Protein AF-A0A5J4SPR2-F1 (afdb_monomer_lite)

Organism: NCBI:txid222440

Foldseek 3Di:
DPPPPDAAAEACDAAAAEEAAAEAAEAEQHEYAHYANYEAHEHYAEYEYENYEAEQQHDPHDDEARHYEHEYEAQYEYEYEHAYEAYNQEHAAEASHYEYEYAYYLRYAYEYDYAAYEHELQAHPDQLHEASHYEYHAEPNCLCRYFNLRYAYDYNQDYNAQSHYEYEYQANCSNQPADDPVRNSCSRNNHDDLVVCVVVQRNYWYDHRPDPDIGRSSVSRHDDDPPPDDPPPPDDPDPDDDDDDDDPPDDD

Secondary structure (DSSP, 8-state):
-------BSS-SEEESSEEEEEES-EEEEEEESSS-SEEE-TTEEEEEEES-EEEEEEE-SS-S-SSEEEEEETT-EEEEESS-EEES-EESSS-SSEEEEEEE-TT-EEEEESSPEEEES-EE-STT-B-SSEEEEE-TT-TT-EE-TTEEE-TT-B-SB-SSEEEEESSHHHHSPPP-SS--HHHHTT---HHHHHH-TTSEEEEETT----EETHHHHS---S--------------------------

pLDDT: mean 88.94, std 16.18, range [37.0, 98.94]

Sequence (252 aa):
MTSGSSSISVGLVQLNVGGLSISNLQVNSISIASNSVIKVNNGAGEVNISGSVFNSVSRTGSGNGAAINAELNGGSKLTIKDQCSFTSCSSTENGGAIYASLSSGASGSVSIIGSASTFSSCTVSSESGLGGAIYLDLANGTETQYDLTGASYGAGNNAQYGKNLFIKAANLRTAVPIHTTESPTKTKIGAIDDEYEKANPTNLMGYDGVNILAFPLYYVYTAVTSNIYHVNNGAVEFNYISFSINTNAESG

InterPro domains:
  IPR003368 Polymorphic outer membrane protein repeat [TIGR01376] (84-101)

Radius of gyration: 23.72 Å; chains: 1; bounding box: 90×71×52 Å

Structure (mmCIF, N/CA/C/O backbone):
data_AF-A0A5J4SPR2-F1
#
_entry.id   AF-A0A5J4SPR2-F1
#
loop_
_atom_site.group_PDB
_atom_site.id
_atom_site.type_symbol
_atom_site.label_atom_id
_atom_site.label_alt_id
_atom_site.label_comp_id
_atom_site.label_asym_id
_atom_site.label_entity_id
_atom_site.label_seq_id
_atom_site.pdbx_PDB_ins_code
_atom_site.Cartn_x
_atom_site.Cartn_y
_atom_site.Cartn_z
_atom_site.occupancy
_atom_site.B_iso_or_equiv
_atom_site.auth_seq_id
_atom_site.auth_comp_id
_atom_site.auth_asym_id
_atom_site.auth_atom_id
_atom_site.pdbx_PDB_model_num
ATOM 1 N N . MET A 1 1 ? 30.298 15.091 -16.313 1.00 37.00 1 MET A N 1
ATOM 2 C CA . MET A 1 1 ? 29.714 13.740 -16.181 1.00 37.00 1 MET A CA 1
ATOM 3 C C . MET A 1 1 ? 28.207 13.908 -16.181 1.00 37.00 1 MET A C 1
ATOM 5 O O . MET A 1 1 ? 27.664 14.397 -15.203 1.00 37.00 1 MET A O 1
ATOM 9 N N . THR A 1 2 ? 27.546 13.647 -17.304 1.00 39.81 2 THR A N 1
ATOM 10 C CA . THR A 1 2 ? 26.083 13.717 -17.395 1.00 39.81 2 THR A CA 1
ATOM 11 C C . THR A 1 2 ? 25.514 12.478 -16.717 1.00 39.81 2 THR A C 1
ATOM 13 O O . THR A 1 2 ? 25.597 11.381 -17.265 1.00 39.81 2 THR A O 1
ATOM 16 N N . SER A 1 3 ? 24.988 12.637 -15.506 1.00 46.47 3 SER A N 1
ATOM 17 C CA . SER A 1 3 ? 24.206 11.622 -14.802 1.00 46.47 3 SER A CA 1
ATOM 18 C C . SER A 1 3 ? 22.863 11.451 -15.514 1.00 46.47 3 SER A C 1
ATOM 20 O O . SER A 1 3 ? 21.834 11.939 -15.052 1.00 46.47 3 SER A O 1
ATOM 22 N N . GLY A 1 4 ? 22.882 10.830 -16.692 1.00 45.91 4 GLY A N 1
ATOM 23 C CA . GLY A 1 4 ? 21.667 10.326 -17.309 1.00 45.91 4 GLY A CA 1
ATOM 24 C C . GLY A 1 4 ? 21.166 9.204 -16.417 1.00 45.91 4 GLY A C 1
ATOM 25 O O . GLY A 1 4 ? 21.757 8.128 -16.399 1.00 45.91 4 GLY A O 1
ATOM 26 N N . SER A 1 5 ? 20.136 9.469 -15.622 1.00 59.78 5 SER A N 1
ATOM 27 C CA . SER A 1 5 ? 19.396 8.433 -14.918 1.00 59.78 5 SER A CA 1
ATOM 28 C C . SER A 1 5 ? 18.808 7.501 -15.976 1.00 59.78 5 SER A C 1
ATOM 30 O O . SER A 1 5 ? 17.799 7.806 -16.610 1.00 59.78 5 SER A O 1
ATOM 32 N N . SER A 1 6 ? 19.484 6.380 -16.231 1.00 72.69 6 SER A N 1
ATOM 33 C CA . SER A 1 6 ? 18.966 5.328 -17.096 1.00 72.69 6 SER A CA 1
ATOM 34 C C . SER A 1 6 ? 17.740 4.739 -16.410 1.00 72.69 6 SER A C 1
ATOM 36 O O . SER A 1 6 ? 17.861 4.042 -15.403 1.00 72.69 6 SER A O 1
ATOM 38 N N . SER A 1 7 ? 16.564 5.074 -16.928 1.00 84.94 7 SER A N 1
ATOM 39 C CA . SER A 1 7 ? 15.297 4.486 -16.512 1.00 84.94 7 SER A CA 1
ATOM 40 C C . SER A 1 7 ? 14.914 3.374 -17.478 1.00 84.94 7 SER A C 1
ATOM 42 O O . SER A 1 7 ? 15.188 3.447 -18.678 1.00 84.94 7 SER A O 1
ATOM 44 N N . ILE A 1 8 ? 14.283 2.328 -16.955 1.00 91.38 8 ILE A N 1
ATOM 45 C CA . ILE A 1 8 ? 13.606 1.343 -17.797 1.00 91.38 8 ILE A CA 1
ATOM 46 C C . ILE A 1 8 ? 12.197 1.839 -18.112 1.00 91.38 8 ILE A C 1
ATOM 48 O O . ILE A 1 8 ? 11.587 2.556 -17.320 1.00 91.38 8 ILE A O 1
ATOM 52 N N . SER A 1 9 ? 11.661 1.457 -19.270 1.00 87.38 9 SER A N 1
ATOM 53 C CA . SER A 1 9 ? 10.326 1.906 -19.680 1.00 87.38 9 SER A CA 1
ATOM 54 C C . SER A 1 9 ? 9.218 1.263 -18.835 1.00 87.38 9 SER A C 1
ATOM 56 O O . SER A 1 9 ? 8.331 1.960 -18.350 1.00 87.38 9 SER A O 1
ATOM 58 N N . VAL A 1 10 ? 9.287 -0.048 -18.600 1.00 86.75 10 VAL A N 1
ATOM 59 C CA . VAL A 1 10 ? 8.277 -0.818 -17.857 1.00 86.75 10 VAL A CA 1
ATOM 60 C C . VAL A 1 10 ? 8.937 -1.672 -16.783 1.00 86.75 10 VAL A C 1
ATOM 62 O O . VAL A 1 10 ? 10.115 -1.989 -16.901 1.00 86.75 10 VAL A O 1
ATOM 65 N N . GLY A 1 11 ? 8.186 -2.029 -15.738 1.00 91.38 11 GLY A N 1
ATOM 66 C CA . GLY A 1 11 ? 8.658 -2.931 -14.690 1.00 91.38 11 GLY A CA 1
ATOM 67 C C . GLY A 1 11 ? 8.723 -4.399 -15.118 1.00 91.38 11 GLY A C 1
ATOM 68 O O . GLY A 1 11 ? 8.814 -4.724 -16.298 1.00 91.38 11 GLY A O 1
ATOM 69 N N . LEU A 1 12 ? 8.672 -5.296 -14.135 1.00 95.12 12 LEU A N 1
ATOM 70 C CA . LEU A 1 12 ? 8.834 -6.736 -14.328 1.00 95.12 12 LEU A CA 1
ATOM 71 C C . LEU A 1 12 ? 7.576 -7.403 -14.896 1.00 95.12 12 LEU A C 1
ATOM 73 O O . LEU A 1 12 ? 7.678 -8.243 -15.785 1.00 95.12 12 LEU A O 1
ATOM 77 N N . VAL A 1 13 ? 6.397 -7.060 -14.366 1.00 96.44 13 VAL A N 1
ATOM 78 C CA . VAL A 1 13 ? 5.136 -7.722 -14.732 1.00 96.44 13 VAL A CA 1
ATOM 79 C C . VAL A 1 13 ? 4.014 -6.708 -14.911 1.00 96.44 13 VAL A C 1
ATOM 81 O O . VAL A 1 13 ? 3.816 -5.832 -14.072 1.00 96.44 13 VAL A O 1
ATOM 84 N N . GLN A 1 14 ? 3.226 -6.899 -15.969 1.00 95.81 14 GLN A N 1
ATOM 85 C CA . GLN A 1 14 ? 1.879 -6.353 -16.100 1.00 95.81 14 GLN A CA 1
ATOM 86 C C . GLN A 1 14 ? 0.894 -7.514 -16.274 1.00 95.81 14 GLN A C 1
ATOM 88 O O . GLN A 1 14 ? 0.844 -8.144 -17.330 1.00 95.81 14 GLN A O 1
ATOM 93 N N . LEU A 1 15 ? 0.130 -7.815 -15.226 1.00 96.25 15 LEU A N 1
ATOM 94 C CA . LEU A 1 15 ? -0.807 -8.932 -15.191 1.00 96.25 15 LEU A CA 1
ATOM 95 C C . LEU A 1 15 ? -2.222 -8.449 -15.507 1.00 96.25 15 LEU A C 1
ATOM 97 O O . LEU A 1 15 ? -2.791 -7.685 -14.736 1.00 96.25 15 LEU A O 1
ATOM 101 N N . ASN A 1 16 ? -2.795 -8.921 -16.616 1.00 93.81 16 ASN A N 1
ATOM 102 C CA . ASN A 1 16 ? -4.183 -8.623 -16.986 1.00 93.81 16 ASN A CA 1
ATOM 103 C C . ASN A 1 16 ? -5.156 -9.737 -16.579 1.00 93.81 16 ASN A C 1
ATOM 105 O O . ASN A 1 16 ? -6.276 -9.452 -16.184 1.00 93.81 16 ASN A O 1
ATOM 109 N N . VAL A 1 17 ? -4.748 -11.006 -16.686 1.00 92.88 17 VAL A N 1
ATOM 110 C CA . VAL A 1 17 ? -5.589 -12.176 -16.385 1.00 92.88 17 VAL A CA 1
ATOM 111 C C . VAL A 1 17 ? -4.735 -13.287 -15.777 1.00 92.88 17 VAL A C 1
ATOM 113 O O . VAL A 1 17 ? -3.561 -13.414 -16.119 1.00 92.88 17 VAL A O 1
ATOM 116 N N . GLY A 1 18 ? -5.337 -14.113 -14.918 1.00 93.94 18 GLY A N 1
ATOM 117 C CA . GLY A 1 18 ? -4.701 -15.294 -14.327 1.00 93.94 18 GLY A CA 1
ATOM 118 C C . GLY A 1 18 ? -4.063 -15.026 -12.965 1.00 93.94 18 GLY A C 1
ATOM 119 O O . GLY A 1 18 ? -4.121 -13.913 -12.448 1.00 93.94 18 GLY A O 1
ATOM 120 N N . GLY A 1 19 ? -3.503 -16.070 -12.355 1.00 96.25 19 GLY A N 1
ATOM 121 C CA . GLY A 1 19 ? -2.804 -15.969 -11.073 1.00 96.25 19 GLY A CA 1
ATOM 122 C C . GLY A 1 19 ? -1.313 -15.685 -11.244 1.00 96.25 19 GLY A C 1
ATOM 123 O O . GLY A 1 19 ? -0.716 -16.046 -12.258 1.00 96.25 19 GLY A O 1
ATOM 124 N N . LEU A 1 20 ? -0.705 -15.070 -10.233 1.00 98.19 20 LEU A N 1
ATOM 125 C CA . LEU A 1 20 ? 0.729 -14.794 -10.189 1.00 98.19 20 LEU A CA 1
ATOM 126 C C . LEU A 1 20 ? 1.262 -15.094 -8.793 1.00 98.19 20 LEU A C 1
ATOM 128 O O . LEU A 1 20 ? 0.748 -14.570 -7.813 1.00 98.19 20 LEU A O 1
ATOM 132 N N . SER A 1 21 ? 2.327 -15.885 -8.712 1.00 98.38 21 SER A N 1
ATOM 133 C CA . SER A 1 21 ? 3.053 -16.122 -7.466 1.00 98.38 21 SER A CA 1
ATOM 134 C C . SER A 1 21 ? 4.496 -15.674 -7.636 1.00 98.38 21 SER A C 1
ATOM 136 O O . SER A 1 21 ? 5.199 -16.160 -8.521 1.00 98.38 21 SER A O 1
ATOM 138 N N . ILE A 1 22 ? 4.930 -14.745 -6.793 1.00 98.56 22 ILE A N 1
ATOM 139 C CA . ILE A 1 22 ? 6.298 -14.240 -6.736 1.00 98.56 22 ILE A CA 1
ATOM 140 C C . ILE A 1 22 ? 6.837 -14.540 -5.345 1.00 98.56 22 ILE A C 1
ATOM 142 O O . ILE A 1 22 ? 6.258 -14.133 -4.341 1.00 98.56 22 ILE A O 1
ATOM 146 N N . SER A 1 23 ? 7.969 -15.229 -5.284 1.00 98.50 23 SER A N 1
ATOM 147 C CA . SER A 1 23 ? 8.625 -15.560 -4.025 1.00 98.50 23 SER A CA 1
ATOM 148 C C . SER A 1 23 ? 10.093 -15.180 -4.089 1.00 98.50 23 SER A C 1
ATOM 150 O O . SER A 1 23 ? 10.766 -15.491 -5.070 1.00 98.50 23 SER A O 1
ATOM 152 N N . ASN A 1 24 ? 10.591 -14.535 -3.034 1.00 98.31 24 ASN A N 1
ATOM 153 C CA . ASN A 1 24 ? 11.999 -14.164 -2.876 1.00 98.31 24 ASN A CA 1
ATOM 154 C C . ASN A 1 24 ? 12.558 -13.290 -4.015 1.00 98.31 24 ASN A C 1
ATOM 156 O O . ASN A 1 24 ? 13.752 -13.342 -4.313 1.00 98.31 24 ASN A O 1
ATOM 160 N N . LEU A 1 25 ? 11.710 -12.484 -4.663 1.00 98.56 25 LEU A N 1
ATOM 161 C CA . LEU A 1 25 ? 12.156 -11.543 -5.688 1.00 98.56 25 LEU A CA 1
ATOM 162 C C . LEU A 1 25 ? 12.989 -10.432 -5.045 1.00 98.56 25 LEU A C 1
ATOM 164 O O . LEU A 1 25 ? 12.603 -9.883 -4.018 1.00 98.56 25 LEU A O 1
ATOM 168 N N . GLN A 1 26 ? 14.111 -10.082 -5.670 1.00 98.38 26 GLN A N 1
ATOM 169 C CA . GLN A 1 26 ? 14.996 -9.005 -5.234 1.00 98.38 26 GLN A CA 1
ATOM 170 C C . GLN A 1 26 ? 15.021 -7.911 -6.301 1.00 98.38 26 GLN A C 1
ATOM 172 O O . GLN A 1 26 ? 15.506 -8.132 -7.410 1.00 98.38 26 GLN A O 1
ATOM 177 N N . VAL A 1 27 ? 14.513 -6.730 -5.965 1.00 98.19 27 VAL A N 1
ATOM 178 C CA . VAL A 1 27 ? 14.493 -5.557 -6.844 1.00 98.19 27 VAL A CA 1
ATOM 179 C C . VAL A 1 27 ? 15.290 -4.459 -6.167 1.00 98.19 27 VAL A C 1
ATOM 181 O O . VAL A 1 27 ? 14.905 -3.988 -5.100 1.00 98.19 27 VAL A O 1
ATOM 184 N N . ASN A 1 28 ? 16.407 -4.066 -6.773 1.00 97.31 28 ASN A N 1
ATOM 185 C CA . ASN A 1 28 ? 17.351 -3.130 -6.176 1.00 97.31 28 ASN A CA 1
ATO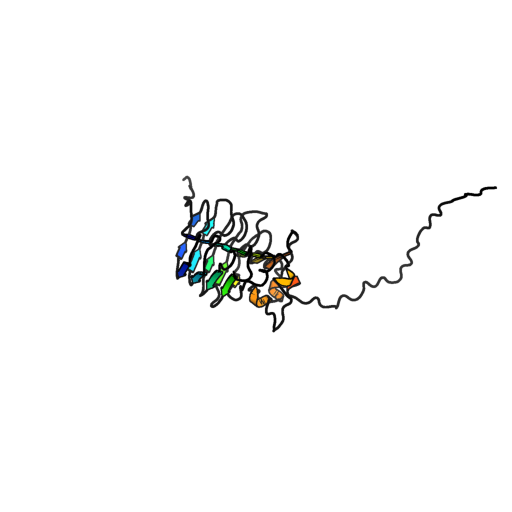M 186 C C . ASN A 1 28 ? 17.679 -1.998 -7.150 1.00 97.31 28 ASN A C 1
ATOM 188 O O . ASN A 1 28 ? 18.073 -2.268 -8.283 1.00 97.31 28 ASN A O 1
ATOM 192 N N . SER A 1 29 ? 17.572 -0.756 -6.679 1.00 95.69 29 SER A N 1
ATOM 193 C CA . SER A 1 29 ? 18.089 0.446 -7.348 1.00 95.69 29 SER A CA 1
ATOM 194 C C . SER A 1 29 ? 17.593 0.603 -8.786 1.00 95.69 29 SER A C 1
ATOM 196 O O . SER A 1 29 ? 18.380 0.639 -9.733 1.00 95.69 29 SER A O 1
ATOM 198 N N . ILE A 1 30 ? 16.274 0.692 -8.950 1.00 95.12 30 ILE A N 1
ATOM 199 C CA . ILE A 1 30 ? 15.626 0.767 -10.261 1.00 95.12 30 ILE A CA 1
ATOM 200 C C . ILE A 1 30 ? 14.851 2.073 -10.413 1.00 95.12 30 ILE A C 1
ATOM 202 O O . ILE A 1 30 ? 14.149 2.504 -9.501 1.00 95.12 30 ILE A O 1
ATOM 206 N N . SER A 1 31 ? 14.962 2.689 -11.589 1.00 95.94 31 SER A N 1
ATOM 207 C CA . SER A 1 31 ? 14.141 3.827 -11.998 1.00 95.94 31 SER A CA 1
ATOM 208 C C . SER A 1 31 ? 13.241 3.400 -13.159 1.00 95.94 31 SER A C 1
ATOM 210 O O . SER A 1 31 ? 13.744 2.888 -14.160 1.00 95.94 31 SER A O 1
ATOM 212 N N . ILE A 1 32 ? 11.925 3.567 -13.025 1.00 95.19 32 ILE A N 1
ATOM 213 C CA . ILE A 1 32 ? 10.916 3.099 -13.983 1.00 95.19 32 ILE A CA 1
ATOM 214 C C . ILE A 1 32 ? 10.134 4.300 -14.517 1.00 95.19 32 ILE A C 1
ATOM 216 O O . ILE A 1 32 ? 9.479 5.015 -13.761 1.00 95.19 32 ILE A O 1
ATOM 220 N N . ALA A 1 33 ? 10.190 4.520 -15.828 1.00 93.44 33 ALA A N 1
ATOM 221 C CA . ALA A 1 33 ? 9.611 5.693 -16.477 1.00 93.44 33 ALA A CA 1
ATOM 222 C C . ALA A 1 33 ? 8.096 5.599 -16.705 1.00 93.44 33 ALA A C 1
ATOM 224 O O . ALA A 1 33 ? 7.472 6.606 -17.021 1.00 93.44 33 ALA A O 1
ATOM 225 N N . SER A 1 34 ? 7.486 4.417 -16.606 1.00 87.56 34 SER A N 1
ATOM 226 C CA . SER A 1 34 ? 6.042 4.262 -16.818 1.00 87.56 34 SER A CA 1
ATOM 227 C C . SER A 1 34 ? 5.383 3.485 -15.690 1.00 87.56 34 SER A C 1
ATOM 229 O O . SER A 1 34 ? 4.890 4.110 -14.765 1.00 87.56 34 SER A O 1
ATOM 231 N N . ASN A 1 35 ? 5.356 2.153 -15.744 1.00 88.69 35 ASN A N 1
ATOM 232 C CA . ASN A 1 35 ? 4.610 1.328 -14.786 1.00 88.69 35 ASN A CA 1
ATOM 233 C C . ASN A 1 35 ? 5.340 1.143 -13.441 1.00 88.69 35 ASN A C 1
ATOM 235 O O . ASN A 1 35 ? 6.412 1.688 -13.198 1.00 88.69 35 ASN A O 1
ATOM 239 N N . SER A 1 36 ? 4.745 0.348 -12.560 1.00 96.31 36 SER A N 1
ATOM 240 C CA . SER A 1 36 ? 5.384 -0.189 -11.354 1.00 96.31 36 SER A CA 1
ATOM 241 C C . SER A 1 36 ? 6.214 -1.427 -11.688 1.00 96.31 36 SER A C 1
ATOM 243 O O . SER A 1 36 ? 6.092 -1.972 -12.788 1.00 96.31 36 SER A O 1
ATOM 245 N N . VAL A 1 37 ? 6.998 -1.932 -10.730 1.00 98.12 37 VAL A N 1
ATOM 246 C CA . VAL A 1 37 ? 7.650 -3.249 -10.881 1.00 98.12 37 VAL A CA 1
ATOM 247 C C . VAL A 1 37 ? 6.605 -4.331 -11.159 1.00 98.12 37 VAL A C 1
ATOM 249 O O . VAL A 1 37 ? 6.791 -5.150 -12.057 1.00 98.12 37 VAL A O 1
ATOM 252 N N . ILE A 1 38 ? 5.499 -4.312 -10.416 1.00 98.31 38 ILE A N 1
ATOM 253 C CA . ILE A 1 38 ? 4.370 -5.221 -10.593 1.00 98.31 38 ILE A CA 1
ATOM 254 C C . ILE A 1 38 ? 3.112 -4.375 -10.781 1.00 98.31 38 ILE A C 1
ATOM 256 O O . ILE A 1 38 ? 2.641 -3.717 -9.852 1.00 98.31 38 ILE A O 1
ATOM 260 N N . LYS A 1 39 ? 2.559 -4.398 -11.992 1.00 97.38 39 LYS A N 1
ATOM 261 C CA . LYS A 1 39 ? 1.238 -3.853 -12.297 1.00 97.38 39 LYS A CA 1
ATOM 262 C C . LYS A 1 39 ? 0.231 -5.000 -12.340 1.00 97.38 39 LYS A C 1
ATOM 264 O O . LYS A 1 39 ? 0.405 -5.949 -13.105 1.00 97.38 39 LYS A O 1
ATOM 269 N N . VAL A 1 40 ? -0.821 -4.905 -11.537 1.00 97.00 40 VAL A N 1
ATOM 270 C CA . VAL A 1 40 ? -1.960 -5.829 -11.543 1.00 97.00 40 VAL A CA 1
ATOM 271 C C . VAL A 1 40 ? -3.165 -5.065 -12.073 1.00 97.00 40 VAL A C 1
ATOM 273 O O . VAL A 1 40 ? -3.504 -4.013 -11.538 1.00 97.00 40 VAL A O 1
ATOM 276 N N . ASN A 1 41 ? -3.767 -5.573 -13.142 1.00 93.50 41 ASN A N 1
ATOM 277 C CA . ASN A 1 41 ? -4.932 -4.988 -13.790 1.00 93.50 41 ASN A CA 1
ATOM 278 C C . ASN A 1 41 ? -6.181 -5.846 -13.556 1.00 93.50 41 ASN A C 1
ATOM 280 O O . ASN A 1 41 ? -6.125 -7.001 -13.125 1.00 93.50 41 ASN A O 1
ATOM 284 N N . ASN A 1 42 ? -7.310 -5.266 -13.945 1.00 84.62 42 ASN A N 1
ATOM 285 C CA . ASN A 1 42 ? -8.627 -5.885 -13.922 1.00 84.62 42 ASN A CA 1
ATOM 286 C C . ASN A 1 42 ? -8.631 -7.239 -14.638 1.00 84.62 42 ASN A C 1
ATOM 288 O O . ASN A 1 42 ? -8.254 -7.319 -15.806 1.00 84.62 42 ASN A O 1
ATOM 292 N N . GLY A 1 43 ? -9.123 -8.274 -13.954 1.00 84.56 43 GLY A N 1
ATOM 293 C CA . GLY A 1 43 ? -9.168 -9.644 -14.473 1.00 84.56 43 GLY A CA 1
ATOM 294 C C . GLY A 1 43 ? -8.060 -10.547 -13.934 1.00 84.56 43 GLY A C 1
ATOM 295 O O . GLY A 1 43 ? -8.117 -11.763 -14.140 1.00 84.56 43 GLY A O 1
ATOM 296 N N . ALA A 1 44 ? -7.093 -9.992 -13.194 1.00 89.56 44 ALA A N 1
ATOM 297 C CA . ALA A 1 44 ? -6.166 -10.791 -12.407 1.00 89.56 44 ALA A CA 1
ATOM 298 C C . ALA A 1 44 ? -6.939 -11.722 -11.458 1.00 89.56 44 ALA A C 1
ATOM 300 O O . ALA A 1 44 ? -7.958 -11.345 -10.880 1.00 89.56 44 ALA A O 1
ATOM 301 N N . GLY A 1 45 ? -6.468 -12.955 -11.317 1.00 93.94 45 GLY A N 1
ATOM 302 C CA . GLY A 1 45 ? -6.961 -13.893 -10.318 1.00 93.94 45 GLY A CA 1
ATOM 303 C C . GLY A 1 45 ? -6.333 -13.589 -8.962 1.00 93.94 45 GLY A C 1
ATOM 304 O O . GLY A 1 45 ? -6.423 -12.476 -8.443 1.00 93.94 45 GLY A O 1
ATOM 305 N N . GLU A 1 46 ? -5.664 -14.586 -8.393 1.00 96.25 46 GLU A N 1
ATOM 306 C CA . GLU A 1 46 ? -4.935 -14.434 -7.137 1.00 96.25 46 GLU A CA 1
ATOM 307 C C . GLU A 1 46 ? -3.466 -14.086 -7.401 1.00 96.25 46 GLU A C 1
ATOM 309 O O . GLU A 1 46 ? -2.751 -14.809 -8.101 1.00 96.25 46 GLU A O 1
ATOM 314 N N . VAL A 1 47 ? -3.018 -12.972 -6.826 1.00 98.38 47 VAL A N 1
ATOM 315 C CA . VAL A 1 47 ? -1.634 -12.502 -6.869 1.00 98.38 47 VAL A CA 1
ATOM 316 C C . VAL A 1 47 ? -1.027 -12.644 -5.482 1.00 98.38 47 VAL A C 1
ATOM 318 O O . VAL A 1 47 ? -1.476 -12.004 -4.536 1.00 98.38 47 VAL A O 1
ATOM 321 N N . ASN A 1 48 ? 0.004 -13.473 -5.364 1.00 98.62 48 ASN A N 1
ATOM 322 C CA . ASN A 1 48 ? 0.702 -13.769 -4.122 1.00 98.62 48 ASN A CA 1
ATOM 323 C C . ASN A 1 48 ? 2.159 -13.321 -4.228 1.00 98.62 48 ASN A C 1
ATOM 325 O O . ASN A 1 48 ? 2.883 -13.756 -5.122 1.00 98.62 48 ASN A O 1
ATOM 329 N N . ILE A 1 49 ? 2.603 -12.477 -3.303 1.00 98.81 49 ILE A N 1
ATOM 330 C CA . ILE A 1 49 ? 3.983 -12.000 -3.216 1.00 98.81 49 ILE A CA 1
ATOM 331 C C . ILE A 1 49 ? 4.510 -12.357 -1.828 1.00 98.81 49 ILE A C 1
ATOM 333 O O . ILE A 1 49 ? 3.905 -11.993 -0.822 1.00 98.81 49 ILE A O 1
ATOM 337 N N . SER A 1 50 ? 5.617 -13.094 -1.761 1.00 98.81 50 SER A N 1
ATOM 338 C CA . SER A 1 50 ? 6.176 -13.574 -0.495 1.00 98.81 50 SER A CA 1
ATOM 339 C C . SER A 1 50 ? 7.686 -13.375 -0.398 1.00 98.81 50 SER A C 1
ATOM 341 O O . SER A 1 50 ? 8.396 -13.553 -1.391 1.00 98.81 50 SER A O 1
ATOM 343 N N . GLY A 1 51 ? 8.193 -13.006 0.784 1.00 98.50 51 GLY A N 1
ATOM 344 C CA . GLY A 1 51 ? 9.636 -12.888 1.064 1.00 98.50 51 GLY A CA 1
ATOM 345 C C . GLY A 1 51 ? 10.418 -11.998 0.094 1.00 98.50 51 GLY A C 1
ATOM 346 O O . GLY A 1 51 ? 11.605 -12.215 -0.127 1.00 98.50 51 GLY A O 1
ATOM 347 N N . SER A 1 52 ? 9.746 -11.054 -0.566 1.00 98.81 52 SER A N 1
ATOM 348 C CA . SER A 1 52 ? 10.325 -10.266 -1.656 1.00 98.81 52 SER A CA 1
ATOM 349 C C . SER A 1 52 ? 10.807 -8.904 -1.165 1.00 98.81 52 SER A C 1
ATOM 351 O O . SER A 1 52 ? 10.235 -8.320 -0.246 1.00 98.81 52 SER A O 1
ATOM 353 N N . VAL A 1 53 ? 11.855 -8.383 -1.793 1.00 98.88 53 VAL A N 1
ATOM 354 C CA . VAL A 1 53 ? 12.510 -7.127 -1.427 1.00 98.88 53 VAL A CA 1
ATOM 355 C C . VAL A 1 53 ? 12.417 -6.144 -2.584 1.00 98.88 53 VAL A C 1
ATOM 357 O O . VAL A 1 53 ? 12.813 -6.442 -3.711 1.00 98.88 53 VAL A O 1
ATOM 360 N N . PHE A 1 54 ? 11.937 -4.947 -2.270 1.00 98.88 54 PHE A N 1
ATOM 361 C CA . PHE A 1 54 ? 11.869 -3.789 -3.145 1.00 98.88 54 PHE A CA 1
ATOM 362 C C . PHE A 1 54 ? 12.659 -2.664 -2.485 1.00 98.88 54 PHE A C 1
ATOM 364 O O . PHE A 1 54 ? 12.183 -2.002 -1.564 1.00 98.88 54 PHE A O 1
ATOM 371 N N . ASN A 1 55 ? 13.895 -2.478 -2.930 1.00 98.69 55 ASN A N 1
ATOM 372 C CA . ASN A 1 55 ? 14.824 -1.513 -2.368 1.00 98.69 55 ASN A CA 1
ATOM 373 C C . ASN A 1 55 ? 15.192 -0.463 -3.417 1.00 98.69 55 ASN A C 1
ATOM 375 O O . ASN A 1 55 ? 15.714 -0.791 -4.481 1.00 98.69 55 ASN A O 1
ATOM 379 N N . SER A 1 56 ? 14.973 0.810 -3.091 1.00 98.31 56 SER A N 1
ATOM 380 C CA . SER A 1 56 ? 15.319 1.942 -3.956 1.00 98.31 56 SER A CA 1
ATOM 381 C C . SER A 1 56 ? 14.641 1.838 -5.330 1.00 98.31 56 SER A C 1
ATOM 383 O O . SER A 1 56 ? 15.287 1.903 -6.377 1.00 98.31 56 SER A O 1
ATOM 385 N N . VAL A 1 57 ? 13.323 1.621 -5.313 1.00 98.38 57 VAL A N 1
ATOM 386 C CA . VAL A 1 57 ? 12.465 1.556 -6.504 1.00 98.38 57 VAL A CA 1
ATOM 387 C C . VAL A 1 57 ? 11.826 2.921 -6.720 1.00 98.38 57 VAL A C 1
ATOM 389 O O . VAL A 1 57 ? 10.990 3.343 -5.929 1.00 98.38 57 VAL A O 1
ATOM 392 N N . SER A 1 58 ? 12.182 3.609 -7.799 1.00 97.44 58 SER A N 1
ATOM 393 C CA . SER A 1 58 ? 11.631 4.922 -8.133 1.00 97.44 58 SER A CA 1
ATOM 394 C C . SER A 1 58 ? 10.830 4.849 -9.425 1.00 97.44 58 SER A C 1
ATOM 396 O O . SER A 1 58 ? 11.373 4.542 -10.484 1.00 97.44 58 SER A O 1
ATOM 398 N N . ARG A 1 59 ? 9.539 5.159 -9.359 1.00 96.50 59 ARG A N 1
ATOM 399 C CA . ARG A 1 59 ? 8.719 5.418 -10.540 1.00 96.50 59 ARG A CA 1
ATOM 400 C C . ARG A 1 59 ? 8.816 6.910 -10.857 1.00 96.50 59 ARG A C 1
ATOM 402 O O . ARG A 1 59 ? 8.434 7.733 -10.033 1.00 96.50 59 ARG A O 1
ATOM 409 N N . THR A 1 60 ? 9.374 7.249 -12.016 1.00 94.62 60 THR A N 1
ATOM 410 C CA . THR A 1 60 ? 9.687 8.635 -12.408 1.00 94.62 60 THR A CA 1
ATOM 411 C C . THR A 1 60 ? 8.672 9.242 -13.366 1.00 94.62 60 THR A C 1
ATOM 413 O O . THR A 1 60 ? 8.571 10.464 -13.442 1.00 94.62 60 THR A O 1
ATOM 416 N N . GLY A 1 61 ? 7.916 8.416 -14.090 1.00 92.38 61 GLY A N 1
ATOM 417 C CA . GLY A 1 61 ? 6.746 8.876 -14.835 1.00 92.38 61 GLY A CA 1
ATOM 418 C C . GLY A 1 61 ? 5.484 8.871 -13.983 1.00 92.38 61 GLY A C 1
ATOM 419 O O . GLY A 1 61 ? 5.429 8.201 -12.952 1.00 92.38 61 GLY A O 1
ATOM 420 N N . SER A 1 62 ? 4.459 9.582 -14.462 1.00 93.69 62 SER A N 1
ATOM 421 C CA . SER A 1 62 ? 3.176 9.714 -13.766 1.00 93.69 62 SER A CA 1
ATOM 422 C C . SER A 1 62 ? 2.624 8.356 -13.338 1.00 93.69 62 SER A C 1
ATOM 424 O O . SER A 1 62 ? 2.476 7.435 -14.153 1.00 93.69 62 SER A O 1
ATOM 426 N N . GLY A 1 63 ? 2.315 8.231 -12.054 1.00 95.56 63 GLY A N 1
ATOM 427 C CA . GLY A 1 63 ? 1.408 7.224 -11.540 1.00 95.56 63 GLY A CA 1
ATOM 428 C C . GLY A 1 63 ? 1.699 6.756 -10.124 1.00 95.56 63 GLY A C 1
ATOM 429 O O . GLY A 1 63 ? 2.658 7.151 -9.461 1.00 95.56 63 GLY A O 1
ATOM 430 N N . ASN A 1 64 ? 0.812 5.874 -9.684 1.00 97.88 64 ASN A N 1
ATOM 431 C CA . ASN A 1 64 ? 0.724 5.371 -8.320 1.00 97.88 64 ASN A CA 1
ATOM 432 C C . ASN A 1 64 ? 1.584 4.117 -8.113 1.00 97.88 64 ASN A C 1
ATOM 434 O O . ASN A 1 64 ? 1.726 3.334 -9.059 1.00 97.88 64 ASN A O 1
ATOM 438 N N . GLY A 1 65 ? 2.085 3.893 -6.894 1.00 98.25 65 GLY A N 1
ATOM 439 C CA . GLY A 1 65 ? 2.803 2.675 -6.493 1.00 98.25 65 GLY A CA 1
ATOM 440 C C . GLY A 1 65 ? 4.107 2.441 -7.256 1.00 98.25 65 GLY A C 1
ATOM 441 O O . GLY A 1 65 ? 4.077 2.062 -8.424 1.00 98.25 65 GLY A O 1
ATOM 442 N N . ALA A 1 66 ? 5.277 2.599 -6.640 1.00 98.31 66 ALA A N 1
ATOM 443 C CA . ALA A 1 66 ? 6.529 2.307 -7.350 1.00 98.31 66 ALA A CA 1
ATOM 444 C C . ALA A 1 66 ? 6.776 0.799 -7.500 1.00 98.31 66 ALA A C 1
ATOM 446 O O . ALA A 1 66 ? 7.093 0.302 -8.585 1.00 98.31 66 ALA A O 1
ATOM 447 N N . ALA A 1 67 ? 6.596 0.057 -6.407 1.00 98.62 67 ALA A N 1
ATOM 448 C CA . ALA A 1 67 ? 6.789 -1.385 -6.387 1.00 98.62 67 ALA A CA 1
ATOM 449 C C . ALA A 1 67 ? 5.558 -2.098 -6.949 1.00 98.62 67 ALA A C 1
ATOM 451 O O . ALA A 1 67 ? 5.673 -2.888 -7.887 1.00 98.62 67 ALA A O 1
ATOM 452 N N . ILE A 1 68 ? 4.380 -1.790 -6.404 1.00 98.81 68 ILE A N 1
ATOM 453 C CA . ILE A 1 68 ? 3.136 -2.473 -6.756 1.00 98.81 68 ILE A CA 1
ATOM 454 C C . ILE A 1 68 ? 2.049 -1.441 -7.030 1.00 98.81 68 ILE A C 1
ATOM 456 O O . ILE A 1 68 ? 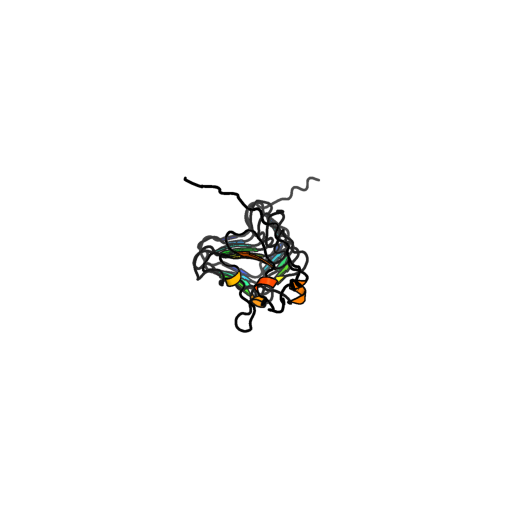1.785 -0.564 -6.209 1.00 98.81 68 ILE A O 1
ATOM 460 N N . ASN A 1 69 ? 1.387 -1.587 -8.169 1.00 98.38 69 ASN A N 1
ATOM 461 C CA . ASN A 1 69 ? 0.149 -0.885 -8.472 1.00 98.38 69 ASN A CA 1
ATOM 462 C C . ASN A 1 69 ? -0.904 -1.922 -8.850 1.00 98.38 69 ASN A C 1
ATOM 464 O O . ASN A 1 69 ? -0.758 -2.611 -9.861 1.00 98.38 69 ASN A O 1
ATOM 468 N N . ALA A 1 70 ? -1.931 -2.047 -8.018 1.00 97.94 70 ALA A N 1
ATOM 469 C CA . ALA A 1 70 ? -2.971 -3.046 -8.167 1.00 97.94 70 ALA A CA 1
ATOM 470 C C . ALA A 1 70 ? -4.343 -2.401 -8.346 1.00 97.94 70 ALA A C 1
ATOM 472 O O . ALA A 1 70 ? -4.883 -1.800 -7.427 1.00 97.94 70 ALA A O 1
ATOM 473 N N . GLU A 1 71 ? -4.921 -2.566 -9.526 1.00 95.81 71 GLU A N 1
ATOM 474 C CA . GLU A 1 71 ? -6.310 -2.223 -9.808 1.00 95.81 71 GLU A CA 1
ATOM 475 C C . GLU A 1 71 ? -7.118 -3.520 -9.788 1.00 95.81 71 GLU A C 1
ATOM 477 O O . GLU A 1 71 ? -7.024 -4.351 -10.694 1.00 95.81 71 GLU A O 1
ATOM 482 N N . LEU A 1 72 ? -7.844 -3.734 -8.692 1.00 94.50 72 LEU A N 1
ATOM 483 C CA . LEU A 1 72 ? -8.537 -4.979 -8.393 1.00 94.50 72 LEU A CA 1
ATOM 484 C C . LEU A 1 72 ? -10.040 -4.799 -8.625 1.00 94.50 72 LEU A C 1
ATOM 486 O O . LEU A 1 72 ? -10.695 -3.931 -8.044 1.00 94.50 72 LEU A O 1
ATOM 490 N N . ASN A 1 73 ? -10.598 -5.650 -9.483 1.00 85.69 73 ASN A N 1
ATOM 491 C CA . ASN A 1 73 ? -12.019 -5.664 -9.815 1.00 85.69 73 ASN A CA 1
ATOM 492 C C . ASN A 1 73 ? -12.590 -7.077 -9.710 1.00 85.69 73 ASN A C 1
ATOM 494 O O . ASN A 1 73 ? -11.931 -8.058 -10.054 1.00 85.69 73 ASN A O 1
ATOM 498 N N . GLY A 1 74 ? -13.844 -7.187 -9.272 1.00 85.75 74 GLY A N 1
ATOM 499 C CA . GLY A 1 74 ? -14.537 -8.464 -9.156 1.00 85.75 74 GLY A CA 1
ATOM 500 C C . GLY A 1 74 ? -13.909 -9.372 -8.096 1.00 85.75 74 GLY A C 1
ATOM 501 O O . GLY A 1 74 ? -14.064 -9.136 -6.902 1.00 85.75 74 GLY A O 1
ATOM 502 N N . GLY A 1 75 ? -13.262 -10.458 -8.530 1.00 88.81 75 GLY A N 1
ATOM 503 C CA . GLY A 1 75 ? -12.651 -11.475 -7.661 1.00 88.81 75 GLY A CA 1
ATOM 504 C C . GLY A 1 75 ? -11.130 -11.377 -7.512 1.00 88.81 75 GLY A C 1
ATOM 505 O O . GLY A 1 75 ? -10.541 -12.279 -6.923 1.00 88.81 75 GLY A O 1
ATOM 506 N N . SER A 1 76 ? -10.489 -10.341 -8.064 1.00 93.88 76 SER A N 1
ATOM 507 C CA . SER A 1 76 ? -9.031 -10.179 -8.014 1.00 93.88 76 SER A CA 1
ATOM 508 C C . SER A 1 76 ? -8.527 -9.976 -6.585 1.00 93.88 76 SER A C 1
ATOM 510 O O . SER A 1 76 ? -9.049 -9.134 -5.852 1.00 93.88 76 SER A O 1
ATOM 512 N N . LYS A 1 77 ? -7.475 -10.706 -6.199 1.00 96.06 77 LYS A N 1
ATOM 513 C CA . LYS A 1 77 ? -6.885 -10.617 -4.855 1.00 96.06 77 LYS A CA 1
ATOM 514 C C . LYS A 1 77 ? -5.394 -10.343 -4.928 1.00 96.06 77 LYS A C 1
ATOM 516 O O . LYS A 1 77 ? -4.681 -11.015 -5.671 1.00 96.06 77 LYS A O 1
ATOM 521 N N . LEU A 1 78 ? -4.921 -9.417 -4.102 1.00 98.44 78 LEU A N 1
ATOM 522 C CA . LEU A 1 78 ? -3.502 -9.198 -3.845 1.00 98.44 78 LEU A CA 1
ATOM 523 C C . LEU A 1 78 ? -3.181 -9.638 -2.418 1.00 98.44 78 LEU A C 1
ATOM 525 O O . LEU A 1 78 ? -3.748 -9.108 -1.469 1.00 98.44 78 LEU A O 1
ATOM 529 N N . THR A 1 79 ? -2.249 -10.574 -2.269 1.00 98.75 79 THR A N 1
ATOM 530 C CA . THR A 1 79 ? -1.716 -11.011 -0.976 1.00 98.75 79 THR A CA 1
ATOM 531 C C . THR A 1 79 ? -0.207 -10.810 -0.939 1.00 98.75 79 THR A C 1
ATOM 533 O O . THR A 1 79 ? 0.521 -11.333 -1.782 1.00 98.75 79 THR A O 1
ATOM 536 N N . ILE A 1 80 ? 0.267 -10.077 0.062 1.00 98.88 80 ILE A N 1
ATOM 537 C CA . ILE A 1 80 ? 1.675 -9.860 0.382 1.00 98.88 80 ILE A CA 1
ATOM 538 C C . ILE A 1 80 ? 1.927 -10.500 1.742 1.00 98.88 80 ILE A C 1
ATOM 540 O O . ILE A 1 80 ? 1.202 -10.237 2.702 1.00 98.88 80 ILE A O 1
ATOM 544 N N . LYS A 1 81 ? 2.919 -11.379 1.833 1.00 98.12 81 LYS A N 1
ATOM 545 C CA . LYS A 1 81 ? 3.154 -12.150 3.056 1.00 98.12 81 LYS A CA 1
ATOM 546 C C . LYS A 1 81 ? 4.613 -12.523 3.254 1.00 98.12 81 LYS A C 1
ATOM 548 O O . LYS A 1 81 ? 5.468 -12.255 2.412 1.00 98.12 81 LYS A O 1
ATOM 553 N N . ASP A 1 82 ? 4.882 -13.162 4.382 1.00 94.94 82 ASP A N 1
ATOM 554 C CA . ASP A 1 82 ? 6.154 -13.817 4.682 1.00 94.94 82 ASP A CA 1
ATOM 555 C C . ASP A 1 82 ? 7.363 -12.868 4.575 1.00 94.94 82 ASP A C 1
ATOM 557 O O . ASP A 1 82 ? 8.326 -13.173 3.878 1.00 94.94 82 ASP A O 1
ATOM 561 N N . GLN A 1 83 ? 7.321 -11.726 5.275 1.00 97.19 83 GLN A N 1
ATOM 562 C CA . GLN A 1 83 ? 8.446 -10.778 5.395 1.00 97.19 83 GLN A CA 1
ATOM 563 C C . GLN A 1 83 ? 8.880 -10.125 4.073 1.00 97.19 83 GLN A C 1
ATOM 565 O O . GLN A 1 83 ? 10.056 -10.140 3.707 1.00 97.19 83 GLN A O 1
ATOM 570 N N . CYS A 1 84 ? 7.941 -9.516 3.346 1.00 98.88 84 CYS A N 1
ATOM 571 C CA . CYS A 1 84 ? 8.327 -8.617 2.259 1.00 98.88 84 CYS A CA 1
ATOM 572 C C . CYS A 1 84 ? 8.926 -7.311 2.814 1.00 98.88 84 CYS A C 1
ATOM 574 O O . CYS A 1 84 ? 8.544 -6.850 3.889 1.00 98.88 84 CYS A O 1
ATOM 576 N N . SER A 1 85 ? 9.836 -6.676 2.076 1.00 98.88 85 SER A N 1
ATOM 577 C CA . SER A 1 85 ? 10.444 -5.402 2.477 1.00 98.88 85 SER A CA 1
ATOM 578 C C . SER A 1 85 ? 10.343 -4.365 1.367 1.00 98.88 85 SER A C 1
ATOM 580 O O . SER A 1 85 ? 10.732 -4.626 0.230 1.00 98.88 85 SER A O 1
ATOM 582 N N . PHE A 1 86 ? 9.840 -3.184 1.714 1.00 98.94 86 PHE A N 1
ATOM 583 C CA . PHE A 1 86 ? 9.729 -2.019 0.848 1.00 98.94 86 PHE A CA 1
ATOM 584 C C . PHE A 1 86 ? 10.534 -0.886 1.478 1.00 98.94 86 PHE A C 1
ATOM 586 O O . PHE A 1 86 ? 10.148 -0.317 2.501 1.00 98.94 86 PHE A O 1
ATOM 593 N N . THR A 1 87 ? 11.675 -0.578 0.874 1.00 98.88 87 THR A N 1
ATOM 594 C CA . THR A 1 87 ? 12.614 0.421 1.385 1.00 98.88 87 THR A CA 1
ATOM 595 C C . THR A 1 87 ? 12.929 1.422 0.291 1.00 98.88 87 THR A C 1
ATOM 597 O O . THR A 1 87 ? 13.269 1.035 -0.828 1.00 98.88 87 THR A O 1
ATOM 600 N N . SER A 1 88 ? 12.814 2.714 0.597 1.00 98.75 88 SER A N 1
ATOM 601 C CA . SER A 1 88 ? 13.125 3.796 -0.351 1.00 98.75 88 SER A CA 1
ATOM 602 C C . SER A 1 88 ? 12.354 3.676 -1.675 1.00 98.75 88 SER A C 1
ATOM 604 O O . SER A 1 88 ? 12.892 3.945 -2.749 1.00 98.75 88 SER A O 1
ATOM 606 N N . CYS A 1 89 ? 11.102 3.213 -1.615 1.00 98.81 89 CYS A N 1
ATOM 607 C CA . CYS A 1 89 ? 10.221 3.164 -2.778 1.00 98.81 89 CYS A CA 1
ATOM 608 C C . CYS A 1 89 ? 9.555 4.527 -2.984 1.00 98.81 89 CYS A C 1
ATOM 610 O O . CYS A 1 89 ? 9.030 5.093 -2.028 1.00 98.81 89 CYS A O 1
ATOM 612 N N . SER A 1 90 ? 9.556 5.052 -4.208 1.00 98.50 90 SER A N 1
ATOM 613 C CA . SER A 1 90 ? 9.007 6.378 -4.490 1.00 98.50 90 SER A CA 1
ATOM 614 C C . SER A 1 90 ? 8.176 6.426 -5.762 1.00 98.50 90 SER A C 1
ATOM 616 O O . SER A 1 90 ? 8.643 6.004 -6.822 1.00 98.50 90 SER A O 1
ATOM 618 N N . SER A 1 91 ? 6.957 6.954 -5.656 1.00 98.25 91 SER A N 1
ATOM 619 C CA . SER A 1 91 ? 6.056 7.200 -6.785 1.00 98.25 91 SER A CA 1
ATOM 620 C C . SER A 1 91 ? 5.790 8.697 -6.971 1.00 98.25 91 SER A C 1
ATOM 622 O O . SER A 1 91 ? 6.159 9.532 -6.135 1.00 98.25 91 SER A O 1
ATOM 624 N N . THR A 1 92 ? 5.179 9.065 -8.097 1.00 97.38 92 THR A N 1
ATOM 625 C CA . THR A 1 92 ? 4.844 10.467 -8.390 1.00 97.38 92 THR A CA 1
ATOM 626 C C . THR A 1 92 ? 3.429 10.850 -7.973 1.00 97.38 92 THR A C 1
ATOM 628 O O . THR A 1 92 ? 3.116 12.033 -7.974 1.00 97.38 92 THR A O 1
ATOM 631 N N . GLU A 1 93 ? 2.565 9.887 -7.650 1.00 97.19 93 GLU A N 1
ATOM 632 C CA . GLU A 1 93 ? 1.164 10.132 -7.278 1.00 97.19 93 GLU A CA 1
ATOM 633 C C . GLU A 1 93 ? 0.851 9.557 -5.893 1.00 97.19 93 GLU A C 1
ATOM 635 O O . GLU A 1 93 ? 1.307 10.110 -4.909 1.00 97.19 93 GLU A O 1
ATOM 640 N N . ASN A 1 94 ? 0.074 8.484 -5.761 1.00 98.25 94 ASN A N 1
ATOM 641 C CA . ASN A 1 94 ? -0.294 7.920 -4.462 1.00 98.25 94 ASN A CA 1
ATOM 642 C C . ASN A 1 94 ? 0.386 6.575 -4.226 1.00 98.25 94 ASN A C 1
ATOM 644 O O . ASN A 1 94 ? 0.670 5.838 -5.175 1.00 98.25 94 ASN A O 1
ATOM 648 N N . GLY A 1 95 ? 0.606 6.230 -2.958 1.00 98.62 95 GLY A N 1
ATOM 649 C CA . GLY A 1 95 ? 1.267 4.983 -2.594 1.00 98.62 95 GLY A CA 1
ATOM 650 C C . GLY A 1 95 ? 2.727 5.015 -3.026 1.00 98.62 95 GLY A C 1
ATOM 651 O O . GLY A 1 95 ? 3.039 4.656 -4.162 1.00 98.62 95 GLY A O 1
ATOM 652 N N . GLY A 1 96 ? 3.649 5.452 -2.170 1.00 98.56 96 GLY A N 1
ATOM 653 C CA . GLY A 1 96 ? 5.067 5.487 -2.553 1.00 98.56 96 GLY A CA 1
ATOM 654 C C . GLY A 1 96 ? 5.593 4.093 -2.908 1.00 98.56 96 GLY A C 1
ATOM 655 O O . GLY A 1 96 ? 6.219 3.904 -3.952 1.00 98.56 96 GLY A O 1
ATOM 656 N N . ALA A 1 97 ? 5.235 3.080 -2.113 1.00 98.88 97 ALA A N 1
ATOM 657 C CA . ALA A 1 97 ? 5.521 1.680 -2.422 1.00 98.88 97 ALA A CA 1
ATOM 658 C C . ALA A 1 97 ? 4.351 0.990 -3.129 1.00 98.88 97 ALA A C 1
ATOM 660 O O . ALA A 1 97 ? 4.533 0.419 -4.210 1.00 98.88 97 ALA A O 1
ATOM 661 N N . ILE A 1 98 ? 3.168 1.040 -2.511 1.00 98.94 98 ILE A N 1
ATOM 662 C CA . ILE A 1 98 ? 1.998 0.267 -2.924 1.00 98.94 98 ILE A CA 1
ATOM 663 C C . ILE A 1 98 ? 0.808 1.191 -3.120 1.00 98.94 98 ILE A C 1
ATOM 665 O O . ILE A 1 98 ? 0.403 1.914 -2.213 1.00 98.94 98 ILE A O 1
ATOM 669 N N . TYR A 1 99 ? 0.199 1.076 -4.289 1.00 98.81 99 TYR A N 1
ATOM 670 C CA . TYR A 1 99 ? -1.153 1.545 -4.535 1.00 98.81 99 TYR A CA 1
ATOM 671 C C . TYR A 1 99 ? -2.053 0.344 -4.800 1.00 98.81 99 TYR A C 1
ATOM 673 O O . TYR A 1 99 ? -1.698 -0.514 -5.613 1.00 98.81 99 TYR A O 1
ATOM 681 N N . ALA A 1 100 ? -3.213 0.299 -4.151 1.00 98.38 100 ALA A N 1
ATOM 682 C CA . ALA A 1 100 ? -4.243 -0.674 -4.469 1.00 98.38 100 ALA A CA 1
ATOM 683 C C . ALA A 1 100 ? -5.633 -0.029 -4.508 1.00 98.38 100 ALA A C 1
ATOM 685 O O . ALA A 1 100 ? -6.002 0.719 -3.604 1.00 98.38 100 ALA A O 1
ATOM 686 N N . SER A 1 101 ? -6.414 -0.350 -5.534 1.00 96.81 101 SER A N 1
ATOM 687 C CA . SER A 1 101 ? -7.817 0.036 -5.643 1.00 96.81 101 SER A CA 1
ATOM 688 C C . SER A 1 101 ? -8.716 -1.189 -5.746 1.00 96.81 101 SER A C 1
ATOM 690 O O . SER A 1 101 ? -8.383 -2.168 -6.411 1.00 96.81 101 SER A O 1
ATOM 692 N N . LEU A 1 102 ? -9.862 -1.128 -5.073 1.00 95.31 102 LEU A N 1
ATOM 693 C CA . LEU A 1 102 ? -10.943 -2.104 -5.125 1.00 95.31 102 LEU A CA 1
ATOM 694 C C . LEU A 1 102 ? -12.175 -1.377 -5.665 1.00 95.31 102 LEU A C 1
ATOM 696 O O . LEU A 1 102 ? -12.902 -0.729 -4.915 1.00 95.31 102 LEU A O 1
ATOM 700 N N . SER A 1 103 ? -12.378 -1.415 -6.985 1.00 88.88 103 SER A N 1
ATOM 701 C CA . SER A 1 103 ? -13.397 -0.575 -7.642 1.00 88.88 103 SER A CA 1
ATOM 702 C C . SER A 1 103 ? -14.763 -1.241 -7.825 1.00 88.88 103 SER A C 1
ATOM 704 O O . SER A 1 103 ? -15.745 -0.545 -8.073 1.00 88.88 103 SER A O 1
ATOM 706 N N . SER A 1 104 ? -14.859 -2.568 -7.698 1.00 80.06 104 SER A N 1
ATOM 707 C CA . SER A 1 104 ? -16.138 -3.290 -7.704 1.00 80.06 104 SER A CA 1
ATOM 708 C C . SER A 1 104 ? -15.992 -4.716 -7.168 1.00 80.06 104 SER A C 1
ATOM 710 O O . SER A 1 104 ? -14.973 -5.366 -7.396 1.00 80.06 104 SER A O 1
ATOM 712 N N . GLY A 1 105 ? -17.047 -5.227 -6.526 1.00 68.12 105 GLY A N 1
ATOM 713 C CA . GLY A 1 105 ? -17.177 -6.639 -6.155 1.00 68.12 105 GLY A CA 1
ATOM 714 C C . GLY A 1 105 ? -16.735 -6.964 -4.726 1.00 68.12 105 GLY A C 1
ATOM 715 O O . GLY A 1 105 ? -15.597 -6.730 -4.336 1.00 68.12 105 GLY A O 1
ATOM 716 N N . ALA A 1 106 ? -17.631 -7.598 -3.967 1.00 66.88 106 ALA A N 1
ATOM 717 C CA . ALA A 1 106 ? -17.401 -8.021 -2.582 1.00 66.88 106 ALA A CA 1
ATOM 718 C C . ALA A 1 106 ? -16.416 -9.204 -2.431 1.00 66.88 106 ALA A C 1
ATOM 720 O O . ALA A 1 106 ? -16.253 -9.729 -1.336 1.00 66.88 106 ALA A O 1
ATOM 721 N N . SER A 1 107 ? -15.797 -9.677 -3.517 1.00 84.38 107 SER A N 1
ATOM 722 C CA . SER A 1 107 ? -14.923 -10.863 -3.519 1.00 84.38 107 SER A CA 1
ATOM 723 C C . SER A 1 107 ? -13.438 -10.562 -3.713 1.00 84.38 107 SER A C 1
ATOM 725 O O . SER A 1 107 ? -12.613 -11.436 -3.444 1.00 84.38 107 SER A O 1
ATOM 727 N N . GLY A 1 108 ? -13.090 -9.367 -4.195 1.00 92.25 108 GLY A N 1
ATOM 728 C CA . GLY A 1 108 ? -11.702 -8.931 -4.292 1.00 92.25 108 GLY A CA 1
ATOM 729 C C . GLY A 1 108 ? -11.145 -8.589 -2.915 1.00 92.25 108 GLY A C 1
ATOM 730 O O . GLY A 1 108 ? -11.921 -8.356 -1.984 1.00 92.25 108 GLY A O 1
ATOM 731 N N . SER A 1 109 ? -9.819 -8.583 -2.769 1.00 95.94 109 SER A N 1
ATOM 732 C CA . SER A 1 109 ? -9.188 -8.206 -1.500 1.00 95.94 109 SER A CA 1
ATOM 733 C C . SER A 1 109 ? -7.736 -7.746 -1.626 1.00 95.94 109 SER A C 1
ATOM 735 O O . SER A 1 109 ? -7.013 -8.159 -2.535 1.00 95.94 109 SER A O 1
ATOM 737 N N . VAL A 1 110 ? -7.295 -6.937 -0.659 1.00 98.06 110 VAL A N 1
ATOM 738 C CA . VAL A 1 110 ? -5.885 -6.560 -0.461 1.00 98.06 110 VAL A CA 1
ATOM 739 C C . VAL A 1 110 ? -5.427 -7.019 0.918 1.00 98.06 110 VAL A C 1
ATOM 741 O O . VAL A 1 110 ? -5.932 -6.543 1.929 1.00 98.06 110 VAL A O 1
ATOM 744 N N . SER A 1 111 ? -4.449 -7.914 0.977 1.00 98.56 111 SER A N 1
ATOM 745 C CA . SER A 1 111 ? -3.970 -8.487 2.234 1.00 98.56 111 SER A CA 1
ATOM 746 C C . SER A 1 111 ? -2.457 -8.348 2.372 1.00 98.56 111 SER A C 1
ATOM 748 O O . SER A 1 111 ? -1.712 -8.770 1.494 1.00 98.56 111 SER A O 1
ATOM 750 N N . ILE A 1 112 ? -1.998 -7.791 3.490 1.00 98.75 112 ILE A N 1
ATOM 751 C CA . ILE A 1 112 ? -0.618 -7.840 3.973 1.00 98.75 112 ILE A CA 1
ATOM 752 C C . ILE A 1 112 ? -0.662 -8.574 5.307 1.00 98.75 112 ILE A C 1
ATOM 754 O O . ILE A 1 112 ? -1.113 -8.010 6.299 1.00 98.75 112 ILE A O 1
ATOM 758 N N . ILE A 1 113 ? -0.259 -9.842 5.316 1.00 98.19 113 ILE A N 1
ATOM 759 C CA . ILE A 1 113 ? -0.526 -10.774 6.423 1.00 98.19 113 ILE A CA 1
ATOM 760 C C . ILE A 1 113 ? 0.665 -11.697 6.701 1.00 98.19 113 ILE A C 1
ATOM 762 O O . ILE A 1 113 ? 1.629 -11.760 5.937 1.00 98.19 113 ILE A O 1
ATOM 766 N N . GLY A 1 114 ? 0.576 -12.461 7.790 1.00 96.31 114 GLY A N 1
ATOM 767 C CA . GLY A 1 114 ? 1.629 -13.379 8.218 1.00 96.31 114 GLY A CA 1
ATOM 768 C C . GLY A 1 114 ? 2.772 -12.639 8.906 1.00 96.31 114 GLY A C 1
ATOM 769 O O . GLY A 1 114 ? 2.549 -11.669 9.629 1.00 96.31 114 GLY A O 1
ATOM 770 N N . SER A 1 115 ? 4.006 -13.105 8.713 1.00 96.38 115 SER A N 1
ATOM 771 C CA . SER A 1 115 ? 5.178 -12.418 9.259 1.00 96.38 115 SER A CA 1
ATOM 772 C C . SER A 1 115 ? 5.308 -11.005 8.686 1.00 96.38 115 SER A C 1
ATOM 774 O O . SER A 1 115 ? 5.164 -10.809 7.476 1.00 96.38 115 SER A O 1
ATOM 776 N N . ALA A 1 116 ? 5.608 -10.047 9.568 1.00 97.56 116 ALA A N 1
ATOM 777 C CA . ALA A 1 116 ? 5.537 -8.621 9.275 1.00 97.56 116 ALA A CA 1
ATOM 778 C C . ALA A 1 116 ? 6.315 -8.233 8.009 1.00 97.56 116 ALA A C 1
ATOM 780 O O . ALA A 1 116 ? 7.505 -8.520 7.882 1.00 97.56 116 ALA A O 1
ATOM 781 N N . SER A 1 117 ? 5.630 -7.550 7.094 1.00 98.69 117 SER A N 1
ATOM 782 C CA . SER A 1 117 ? 6.220 -6.903 5.928 1.00 98.69 117 SER A CA 1
ATOM 783 C C . SER A 1 117 ? 6.480 -5.430 6.235 1.00 98.69 117 SER A C 1
ATOM 785 O O . SER A 1 117 ? 5.610 -4.733 6.758 1.00 98.69 117 SER A O 1
ATOM 787 N N . THR A 1 118 ? 7.686 -4.955 5.935 1.00 98.81 118 THR A N 1
ATOM 788 C CA . THR A 1 118 ? 8.182 -3.657 6.416 1.00 98.81 118 THR A CA 1
ATOM 789 C C . THR A 1 118 ? 8.129 -2.578 5.344 1.00 98.81 118 THR A C 1
ATOM 791 O O . THR A 1 118 ? 8.534 -2.831 4.209 1.00 98.81 118 THR A O 1
ATOM 794 N N . PHE A 1 119 ? 7.757 -1.359 5.733 1.00 98.88 119 PHE A N 1
ATOM 795 C CA . PHE A 1 119 ? 7.736 -0.176 4.871 1.00 98.88 119 PHE A CA 1
ATOM 796 C C . PHE A 1 119 ? 8.554 0.955 5.487 1.00 98.88 119 PHE A C 1
ATOM 798 O O . PHE A 1 119 ? 8.170 1.487 6.528 1.00 98.88 119 PHE A O 1
ATOM 805 N N . SER A 1 120 ? 9.666 1.338 4.865 1.00 98.81 120 SER A N 1
ATOM 806 C CA . SER A 1 120 ? 10.532 2.410 5.375 1.00 98.81 120 SER A CA 1
ATOM 807 C C . SER A 1 120 ? 11.021 3.331 4.266 1.00 98.81 120 SER A C 1
ATOM 809 O O . SER A 1 120 ? 11.241 2.898 3.132 1.00 98.81 120 SER A O 1
ATOM 811 N N . SER A 1 121 ? 11.183 4.615 4.586 1.00 98.81 121 SER A N 1
ATOM 812 C CA . SER A 1 121 ? 11.626 5.647 3.640 1.00 98.81 121 SER A CA 1
ATOM 813 C C . SER A 1 121 ? 10.829 5.686 2.327 1.00 98.81 121 SER A C 1
ATOM 815 O O . SER A 1 121 ? 11.348 6.117 1.301 1.00 98.81 121 SER A O 1
ATOM 817 N N . CYS A 1 122 ? 9.586 5.198 2.327 1.00 98.88 122 CYS A N 1
ATOM 818 C CA . CYS A 1 122 ? 8.734 5.189 1.148 1.00 98.88 122 CYS A CA 1
ATOM 819 C C . CYS A 1 122 ? 8.067 6.553 0.990 1.00 98.88 122 CYS A C 1
ATOM 821 O O . CYS A 1 122 ? 7.515 7.098 1.949 1.00 98.88 122 CYS A O 1
ATOM 823 N N . THR A 1 123 ? 8.140 7.130 -0.204 1.00 98.75 123 THR A N 1
ATOM 824 C CA . THR A 1 123 ? 7.730 8.516 -0.408 1.00 98.75 123 THR A CA 1
ATOM 825 C C . THR A 1 123 ? 6.874 8.718 -1.637 1.00 98.75 123 THR A C 1
ATOM 827 O O . THR A 1 123 ? 6.938 7.989 -2.623 1.00 98.75 123 THR A O 1
ATOM 830 N N . VAL A 1 124 ? 6.104 9.787 -1.594 1.00 98.38 124 VAL A N 1
ATOM 831 C CA . VAL A 1 124 ? 5.459 10.361 -2.760 1.00 98.38 124 VAL A CA 1
ATOM 832 C C . VAL A 1 124 ? 6.143 11.686 -3.082 1.00 98.38 124 VAL A C 1
ATOM 834 O O . VAL A 1 124 ? 6.373 12.495 -2.186 1.00 98.38 124 VAL A O 1
ATOM 837 N N . SER A 1 125 ? 6.480 11.903 -4.354 1.00 95.25 125 SER A N 1
ATOM 838 C CA . SER A 1 125 ? 7.159 13.131 -4.804 1.00 95.25 125 SER A CA 1
ATOM 839 C C . SER A 1 125 ? 6.212 14.286 -5.156 1.00 95.25 125 SER A C 1
ATOM 841 O O . SER A 1 125 ? 6.660 15.425 -5.240 1.00 95.25 125 SER A O 1
ATOM 843 N N . SER A 1 126 ? 4.916 14.021 -5.346 1.00 94.44 126 SER A N 1
ATOM 844 C CA . SER A 1 126 ? 3.906 15.067 -5.546 1.00 94.44 126 SER A CA 1
ATOM 845 C C . SER A 1 126 ? 3.471 15.691 -4.221 1.00 94.44 126 SER A C 1
ATOM 847 O O . SER A 1 126 ? 3.111 14.984 -3.282 1.00 94.44 126 SER A O 1
ATOM 849 N N . GLU A 1 127 ? 3.379 17.022 -4.191 1.00 93.00 127 GLU A N 1
ATOM 850 C CA . GLU A 1 127 ? 2.871 17.807 -3.051 1.00 93.00 127 GLU A CA 1
ATOM 851 C C . GLU A 1 127 ? 1.399 17.518 -2.702 1.00 93.00 127 GLU A C 1
ATOM 853 O O . GLU A 1 127 ? 0.925 17.884 -1.629 1.00 93.00 127 GLU A O 1
ATOM 858 N N . SER A 1 128 ? 0.664 16.878 -3.616 1.00 95.12 128 SER A N 1
ATOM 859 C CA . SER A 1 128 ? -0.749 16.503 -3.441 1.00 95.12 128 SER A CA 1
ATOM 860 C C . SER A 1 128 ? -0.969 15.000 -3.286 1.00 95.12 128 SER A C 1
ATOM 862 O O . SER A 1 128 ? -2.108 14.544 -3.185 1.00 95.12 128 SER A O 1
ATOM 864 N N . GLY A 1 129 ? 0.103 14.210 -3.337 1.00 96.56 129 GLY A N 1
ATOM 865 C CA . GLY A 1 129 ? -0.024 12.766 -3.301 1.00 96.56 129 GLY A CA 1
ATOM 866 C C . GLY A 1 129 ? -0.023 12.211 -1.874 1.00 96.56 129 GLY A C 1
ATOM 867 O O . GLY A 1 129 ? 0.484 12.816 -0.922 1.00 96.56 129 GLY A O 1
ATOM 868 N N . LEU A 1 130 ? -0.659 11.054 -1.727 1.00 98.12 130 LEU A N 1
ATOM 869 C CA . LEU A 1 130 ? -1.119 10.507 -0.454 1.00 98.12 130 LEU A CA 1
ATOM 870 C C . LEU A 1 130 ? -0.575 9.089 -0.252 1.00 98.12 130 LEU A C 1
ATOM 872 O O . LEU A 1 130 ? -0.347 8.361 -1.219 1.00 98.12 130 LEU A O 1
ATOM 876 N N . GLY A 1 131 ? -0.421 8.656 1.000 1.00 98.44 131 GLY A N 1
ATOM 877 C CA . GLY A 1 131 ? 0.008 7.286 1.297 1.00 98.44 131 GLY A CA 1
ATOM 878 C C . GLY A 1 131 ? 1.489 7.077 0.990 1.00 98.44 131 GLY A C 1
ATOM 879 O O . GLY A 1 131 ? 1.836 6.475 -0.023 1.00 98.44 131 GLY A O 1
ATOM 880 N N . GLY A 1 132 ? 2.383 7.572 1.847 1.00 98.56 132 GLY A N 1
ATOM 881 C CA . GLY A 1 132 ? 3.830 7.504 1.601 1.00 98.56 132 GLY A CA 1
ATOM 882 C C . GLY A 1 132 ? 4.328 6.067 1.433 1.00 98.56 132 GLY A C 1
ATOM 883 O O . GLY A 1 132 ? 5.103 5.795 0.522 1.00 98.56 132 GLY A O 1
ATOM 884 N N . ALA A 1 133 ? 3.805 5.115 2.211 1.00 98.81 133 ALA A N 1
ATOM 885 C CA . ALA A 1 133 ? 4.018 3.694 1.946 1.00 98.81 133 ALA A CA 1
ATOM 886 C C . ALA A 1 133 ? 2.871 3.077 1.135 1.00 98.81 133 ALA A C 1
ATOM 888 O O . ALA A 1 133 ? 3.104 2.565 0.036 1.00 98.81 133 ALA A O 1
ATOM 889 N N . ILE A 1 134 ? 1.648 3.131 1.668 1.00 98.94 134 ILE A N 1
ATOM 890 C CA . ILE A 1 134 ? 0.481 2.430 1.124 1.00 98.94 134 ILE A CA 1
ATOM 891 C C . ILE A 1 134 ? -0.666 3.413 0.898 1.00 98.94 134 ILE A C 1
ATOM 893 O O . ILE A 1 134 ? -1.005 4.206 1.779 1.00 98.94 134 ILE A O 1
ATOM 897 N N . TYR A 1 135 ? -1.309 3.302 -0.260 1.00 98.81 135 TYR A N 1
ATOM 898 C CA . TYR A 1 135 ? -2.587 3.942 -0.548 1.00 98.81 135 TYR A CA 1
ATOM 899 C C . TYR A 1 135 ? -3.641 2.895 -0.919 1.00 98.81 135 TYR A C 1
ATOM 901 O O . TYR A 1 135 ? -3.395 2.065 -1.799 1.00 98.81 135 TYR A O 1
ATOM 909 N N . LEU A 1 136 ? -4.812 2.966 -0.279 1.00 98.50 136 LEU A N 1
ATOM 910 C CA . LEU A 1 136 ? -5.992 2.160 -0.599 1.00 98.50 136 LEU A CA 1
ATOM 911 C C . LEU A 1 136 ? -7.135 3.044 -1.125 1.00 98.50 136 LEU A C 1
ATOM 913 O O . LEU A 1 136 ? -7.517 4.004 -0.456 1.00 98.50 136 LEU A O 1
ATOM 917 N N . ASP A 1 137 ? -7.697 2.689 -2.285 1.00 97.12 137 ASP A N 1
ATOM 918 C CA . ASP A 1 137 ? -8.961 3.236 -2.813 1.00 97.12 137 ASP A CA 1
ATOM 919 C C . ASP A 1 137 ? -10.062 2.171 -2.722 1.00 97.12 137 ASP A C 1
ATOM 921 O O . ASP A 1 137 ? -10.033 1.176 -3.449 1.00 97.12 137 ASP A O 1
ATOM 925 N N . LEU A 1 138 ? -11.013 2.352 -1.810 1.00 96.31 138 LEU A N 1
ATOM 926 C CA . LEU A 1 138 ? -12.069 1.389 -1.510 1.00 96.31 138 LEU A CA 1
ATOM 927 C C . LEU A 1 138 ? -13.417 1.937 -1.987 1.00 96.31 138 LEU A C 1
ATOM 929 O O . LEU A 1 138 ? -13.990 2.846 -1.377 1.00 96.31 138 LEU A O 1
ATOM 933 N N . ALA A 1 139 ? -13.949 1.377 -3.073 1.00 94.69 139 ALA A N 1
ATOM 934 C CA . ALA A 1 139 ? -15.294 1.696 -3.536 1.00 94.69 139 ALA A CA 1
ATOM 935 C C . ALA A 1 139 ? -16.372 1.141 -2.587 1.00 94.69 139 ALA A C 1
ATOM 937 O O . ALA A 1 139 ? -16.107 0.289 -1.735 1.00 94.69 139 ALA A O 1
ATOM 938 N N . ASN A 1 140 ? -17.610 1.604 -2.771 1.00 93.31 140 ASN A N 1
ATOM 939 C CA . ASN A 1 140 ? -18.766 1.139 -2.003 1.00 93.31 140 ASN A CA 1
ATOM 940 C C . ASN A 1 140 ? -18.925 -0.389 -2.113 1.00 93.31 140 ASN A C 1
ATOM 942 O O . ASN A 1 140 ? -18.914 -0.944 -3.214 1.00 93.31 140 ASN A O 1
ATOM 946 N N . GLY A 1 141 ? -19.069 -1.056 -0.970 1.00 92.81 141 GLY A N 1
ATOM 947 C CA . GLY A 1 141 ? -19.161 -2.508 -0.839 1.00 92.81 141 GLY A CA 1
ATOM 948 C C . GLY A 1 141 ? -17.807 -3.218 -0.742 1.00 92.81 141 GLY A C 1
ATOM 949 O O . GLY A 1 141 ? -17.778 -4.446 -0.665 1.00 92.81 141 GLY A O 1
ATOM 950 N N . THR A 1 142 ? -16.692 -2.480 -0.754 1.00 94.50 142 THR A N 1
ATOM 951 C CA . THR A 1 142 ? -15.326 -3.031 -0.647 1.00 94.50 142 THR A CA 1
ATOM 952 C C . THR A 1 142 ? -14.586 -2.563 0.606 1.00 94.50 142 THR A C 1
ATOM 954 O O . THR A 1 142 ? -13.467 -2.999 0.864 1.00 94.50 142 THR A O 1
ATOM 957 N N . GLU A 1 143 ? -15.207 -1.715 1.426 1.00 94.50 143 GLU A N 1
ATOM 958 C CA . GLU A 1 143 ? -14.586 -1.053 2.575 1.00 94.50 143 GLU A CA 1
ATOM 959 C C . GLU A 1 143 ? -14.027 -2.043 3.605 1.00 94.50 143 GLU A C 1
ATOM 961 O O . GLU A 1 143 ? -13.080 -1.729 4.315 1.00 94.50 143 GLU A O 1
ATOM 966 N N . THR A 1 144 ? -14.564 -3.263 3.672 1.00 94.50 144 THR A N 1
ATOM 967 C CA . THR A 1 144 ? -14.088 -4.311 4.586 1.00 94.50 144 THR A CA 1
ATOM 968 C C . THR A 1 144 ? -13.051 -5.250 3.972 1.00 94.50 144 THR A C 1
ATOM 970 O O . THR A 1 144 ? -12.458 -6.042 4.707 1.00 94.50 144 THR A O 1
ATOM 973 N N . GLN A 1 145 ? -12.808 -5.154 2.663 1.00 95.94 145 GLN A N 1
ATOM 974 C CA . GLN A 1 145 ? -12.090 -6.129 1.837 1.00 95.94 145 GLN A CA 1
ATOM 975 C C . GLN A 1 145 ? -10.570 -5.935 1.826 1.00 95.94 145 GLN A C 1
ATOM 977 O O . GLN A 1 145 ? -9.892 -6.122 0.815 1.00 95.94 145 GLN A O 1
ATOM 982 N N . TYR A 1 146 ? -10.009 -5.569 2.967 1.00 97.44 146 TYR A N 1
ATOM 983 C CA . TYR A 1 146 ? -8.571 -5.479 3.142 1.00 97.44 146 TYR A CA 1
ATOM 984 C C . TYR A 1 146 ? -8.159 -6.043 4.499 1.00 97.44 146 TYR A C 1
ATOM 986 O O . TYR A 1 146 ? -8.978 -6.123 5.408 1.00 97.44 146 TYR A O 1
ATOM 994 N N . ASP A 1 147 ? -6.896 -6.421 4.647 1.00 98.06 147 ASP A N 1
ATOM 995 C CA . ASP A 1 147 ? -6.294 -6.829 5.918 1.00 98.06 147 ASP A CA 1
ATOM 996 C C . ASP A 1 147 ? -4.816 -6.440 5.894 1.00 98.06 147 ASP A C 1
ATOM 998 O O . ASP A 1 147 ? -4.060 -6.982 5.099 1.00 98.06 147 ASP A O 1
ATOM 1002 N N . LEU A 1 148 ? -4.401 -5.485 6.724 1.00 98.62 148 LEU A N 1
ATOM 1003 C CA . LEU A 1 148 ? -3.011 -5.034 6.828 1.00 98.62 148 LEU A CA 1
ATOM 1004 C C . LEU A 1 148 ? -2.385 -5.422 8.176 1.00 98.62 148 LEU A C 1
ATOM 1006 O O . LEU A 1 148 ? -1.459 -4.755 8.632 1.00 98.62 148 LEU A O 1
ATOM 1010 N N . THR A 1 149 ? -2.869 -6.483 8.830 1.00 97.44 149 THR A N 1
ATOM 1011 C CA . THR A 1 149 ? -2.333 -6.952 10.126 1.00 97.44 149 THR A CA 1
ATOM 1012 C C . THR A 1 149 ? -0.842 -7.294 10.091 1.00 97.44 149 THR A C 1
ATOM 1014 O O . THR A 1 149 ? -0.162 -7.200 11.109 1.00 97.44 149 THR A O 1
ATOM 1017 N N . GLY A 1 150 ? -0.317 -7.670 8.926 1.00 97.94 150 GLY A N 1
ATOM 1018 C CA . GLY A 1 150 ? 1.100 -7.925 8.690 1.00 97.94 150 GLY A CA 1
ATOM 1019 C C . GLY A 1 150 ? 1.896 -6.703 8.225 1.00 97.94 150 GLY A C 1
ATOM 1020 O O . GLY A 1 150 ? 3.075 -6.860 7.922 1.00 97.94 150 GLY A O 1
ATOM 1021 N N . ALA A 1 151 ? 1.309 -5.509 8.113 1.00 98.56 151 ALA A N 1
ATOM 1022 C CA . ALA A 1 151 ? 2.051 -4.304 7.745 1.00 98.56 151 ALA A CA 1
ATOM 1023 C C . ALA A 1 151 ? 2.792 -3.722 8.960 1.00 98.56 151 ALA A C 1
ATOM 1025 O O . ALA A 1 151 ? 2.212 -3.532 10.026 1.00 98.56 151 ALA A O 1
ATOM 1026 N N . SER A 1 152 ? 4.077 -3.411 8.786 1.00 98.44 152 SER A N 1
ATOM 1027 C CA . SER A 1 152 ? 4.906 -2.733 9.785 1.00 98.44 152 SER A CA 1
ATOM 1028 C C . SER A 1 152 ? 5.539 -1.485 9.179 1.00 98.44 152 SER A C 1
ATOM 1030 O O . SER A 1 152 ? 6.277 -1.559 8.192 1.00 98.44 152 SER A O 1
ATOM 1032 N N . TYR A 1 153 ? 5.235 -0.325 9.757 1.00 98.50 153 TYR A N 1
ATOM 1033 C CA . TYR A 1 153 ? 5.679 0.964 9.238 1.00 98.50 153 TYR A CA 1
ATOM 1034 C C . TYR A 1 153 ? 6.920 1.463 9.986 1.00 98.50 153 TYR A C 1
ATOM 1036 O O . TYR A 1 153 ? 6.871 1.784 11.171 1.00 98.50 153 TYR A O 1
ATOM 1044 N N . GLY A 1 154 ? 8.042 1.526 9.275 1.00 97.62 154 GLY A N 1
ATOM 1045 C CA . GLY A 1 154 ? 9.296 2.103 9.742 1.00 97.62 154 GLY A CA 1
ATOM 1046 C C . GLY A 1 154 ? 9.371 3.621 9.553 1.00 97.62 154 GLY A C 1
ATOM 1047 O O . GLY A 1 154 ? 8.436 4.278 9.099 1.00 97.62 154 GLY A O 1
ATOM 1048 N N . ALA A 1 155 ? 10.526 4.189 9.897 1.00 97.88 155 ALA A N 1
ATOM 1049 C CA . ALA A 1 155 ? 10.777 5.621 9.780 1.00 97.88 155 ALA A CA 1
ATOM 1050 C C . ALA A 1 155 ? 10.957 6.084 8.321 1.00 97.88 155 ALA A C 1
ATOM 1052 O O . ALA A 1 155 ? 11.239 5.294 7.419 1.00 97.88 155 ALA A O 1
ATOM 1053 N N . GLY A 1 156 ? 10.840 7.398 8.107 1.00 98.25 156 GLY A N 1
ATOM 1054 C CA . GLY A 1 156 ? 11.184 8.059 6.844 1.00 98.25 156 GLY A CA 1
ATOM 1055 C C . GLY A 1 156 ? 10.095 8.040 5.772 1.00 98.25 156 GLY A C 1
ATOM 1056 O O . GLY A 1 156 ? 10.293 8.651 4.724 1.00 98.25 156 GLY A O 1
ATOM 1057 N N . ASN A 1 157 ? 8.959 7.377 6.005 1.00 98.75 157 ASN A N 1
ATOM 1058 C CA . ASN A 1 157 ? 7.861 7.431 5.046 1.00 98.75 157 ASN A CA 1
ATOM 1059 C C . ASN A 1 157 ? 7.282 8.856 4.964 1.00 98.75 157 ASN A C 1
ATOM 1061 O O . ASN A 1 157 ? 7.188 9.548 5.985 1.00 98.75 157 ASN A O 1
ATOM 1065 N N . ASN A 1 158 ? 6.911 9.316 3.765 1.00 98.56 158 ASN A N 1
ATOM 1066 C CA . ASN A 1 158 ? 6.464 10.697 3.567 1.00 98.56 158 ASN A CA 1
ATOM 1067 C C . ASN A 1 158 ? 5.469 10.871 2.407 1.00 98.56 158 ASN A C 1
ATOM 1069 O O . ASN A 1 158 ? 5.669 10.352 1.314 1.00 98.56 158 ASN A O 1
ATOM 1073 N N . ALA A 1 159 ? 4.421 11.655 2.645 1.00 98.38 159 ALA A N 1
ATOM 1074 C CA . ALA A 1 159 ? 3.414 12.093 1.676 1.00 98.38 159 ALA A CA 1
ATOM 1075 C C . ALA A 1 159 ? 2.710 13.341 2.239 1.00 98.38 159 ALA A C 1
ATOM 1077 O O . ALA A 1 159 ? 2.933 13.677 3.408 1.00 98.38 159 ALA A O 1
ATOM 1078 N N . GLN A 1 160 ? 1.835 13.991 1.462 1.00 96.75 160 GLN A N 1
ATOM 1079 C CA . GLN A 1 160 ? 1.039 15.120 1.962 1.00 96.75 160 GLN A CA 1
ATOM 1080 C C . GLN A 1 160 ? 0.205 14.705 3.186 1.00 96.75 160 GLN A C 1
ATOM 1082 O O . GLN A 1 160 ? 0.241 15.361 4.227 1.00 96.75 160 GLN A O 1
ATOM 1087 N N . TYR A 1 161 ? -0.493 13.569 3.076 1.00 97.12 161 TYR A N 1
ATOM 1088 C CA . TYR A 1 161 ? -1.219 12.925 4.168 1.00 97.12 161 TYR A CA 1
ATOM 1089 C C . TYR A 1 161 ? -1.043 11.409 4.118 1.00 97.12 161 TYR A C 1
ATOM 1091 O O . TYR A 1 161 ? -0.901 10.816 3.047 1.00 97.12 161 TYR A O 1
ATOM 1099 N N . GLY A 1 162 ? -1.099 10.778 5.292 1.00 98.19 162 GLY A N 1
ATOM 1100 C CA . GLY A 1 162 ? -0.924 9.338 5.424 1.00 98.19 162 GLY A CA 1
ATOM 1101 C C . GLY A 1 162 ? 0.511 8.962 5.102 1.00 98.19 162 GLY A C 1
ATOM 1102 O O . GLY A 1 162 ? 0.765 8.293 4.106 1.00 98.19 162 GLY A O 1
ATOM 1103 N N . LYS A 1 163 ? 1.470 9.437 5.906 1.00 98.62 163 LYS A N 1
ATOM 1104 C CA . LYS A 1 163 ? 2.896 9.143 5.686 1.00 98.62 163 LYS A CA 1
ATOM 1105 C C . LYS A 1 163 ? 3.135 7.642 5.555 1.00 98.62 163 LYS A C 1
ATOM 1107 O O . LYS A 1 163 ? 3.887 7.225 4.687 1.00 98.62 163 LYS A O 1
ATOM 1112 N N . ASN A 1 164 ? 2.434 6.843 6.351 1.00 98.75 164 ASN A N 1
ATOM 1113 C CA . ASN A 1 164 ? 2.457 5.391 6.277 1.00 98.75 164 ASN A CA 1
ATOM 1114 C C . ASN A 1 164 ? 1.310 4.880 5.400 1.00 98.75 164 ASN A C 1
ATOM 1116 O O . ASN A 1 164 ? 1.543 4.334 4.324 1.00 98.75 164 ASN A O 1
ATOM 1120 N N . LEU A 1 165 ? 0.072 5.103 5.837 1.00 98.88 165 LEU A N 1
ATOM 1121 C CA . LEU A 1 165 ? -1.126 4.582 5.191 1.00 98.88 165 LEU A CA 1
ATOM 1122 C C . LEU A 1 165 ? -2.099 5.715 4.902 1.00 98.88 165 LEU A C 1
ATOM 1124 O O . LEU A 1 165 ? -2.397 6.534 5.778 1.00 98.88 165 LEU A O 1
ATOM 1128 N N . PHE A 1 166 ? -2.649 5.694 3.696 1.00 98.69 166 PHE A N 1
ATOM 1129 C CA . PHE A 1 166 ? -3.817 6.480 3.352 1.00 98.69 166 PHE A CA 1
ATOM 1130 C C . PHE A 1 166 ? -4.967 5.584 2.893 1.00 98.69 166 PHE A C 1
ATOM 1132 O O . PHE A 1 166 ? -4.775 4.730 2.026 1.00 98.69 166 PHE A O 1
ATOM 1139 N N . ILE A 1 167 ? -6.162 5.795 3.450 1.00 98.38 167 ILE A N 1
ATOM 1140 C CA . ILE A 1 167 ? -7.391 5.109 3.031 1.00 98.38 167 ILE A CA 1
ATOM 1141 C C . ILE A 1 167 ? -8.383 6.135 2.486 1.00 98.38 167 ILE A C 1
ATOM 1143 O O . ILE A 1 167 ? -8.919 6.963 3.223 1.00 98.38 167 ILE A O 1
ATOM 1147 N N . LYS A 1 168 ? -8.678 6.036 1.194 1.00 97.44 168 LYS A N 1
ATOM 1148 C CA . LYS A 1 168 ? -9.897 6.586 0.611 1.00 97.44 168 LYS A CA 1
ATOM 1149 C C . LYS A 1 168 ? -10.940 5.479 0.620 1.00 97.44 168 LYS A C 1
ATOM 1151 O O . LYS A 1 168 ? -10.707 4.417 0.053 1.00 97.44 168 LYS A O 1
ATOM 1156 N N . ALA A 1 169 ? -12.081 5.716 1.251 1.00 95.81 169 ALA A N 1
ATOM 1157 C CA . ALA A 1 169 ? -13.169 4.745 1.279 1.00 95.81 169 ALA A CA 1
ATOM 1158 C C . ALA A 1 169 ? -14.500 5.423 0.997 1.00 95.81 169 ALA A C 1
ATOM 1160 O O . ALA A 1 169 ? -14.702 6.547 1.437 1.00 95.81 169 ALA A O 1
ATOM 1161 N N . ALA A 1 170 ? -15.419 4.739 0.317 1.00 94.38 170 ALA A N 1
ATOM 1162 C CA . ALA A 1 170 ? -16.768 5.254 0.075 1.00 94.38 170 ALA A CA 1
ATOM 1163 C C . ALA A 1 170 ? -17.558 5.545 1.363 1.00 94.38 170 ALA A C 1
ATOM 1165 O O . ALA A 1 170 ? -18.442 6.395 1.337 1.00 94.38 170 ALA A O 1
ATOM 1166 N N . ASN A 1 171 ? -17.228 4.851 2.456 1.00 94.00 171 ASN A N 1
ATOM 1167 C CA . ASN A 1 171 ? -17.547 5.244 3.820 1.00 94.00 171 ASN A CA 1
ATOM 1168 C C . ASN A 1 171 ? -16.348 4.931 4.726 1.00 94.00 171 ASN A C 1
ATOM 1170 O O . ASN A 1 171 ? -16.027 3.764 4.980 1.00 94.00 171 ASN A O 1
ATOM 1174 N N . LEU A 1 172 ?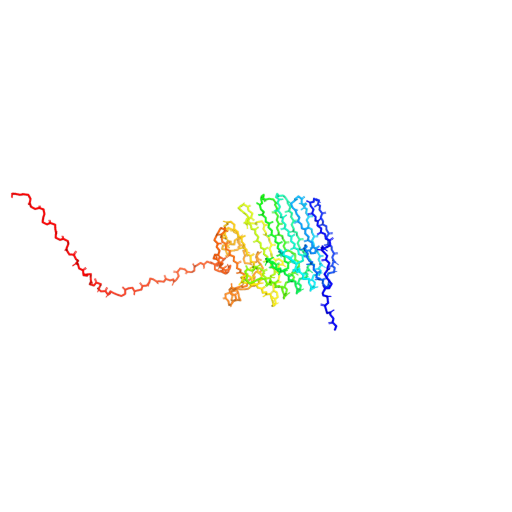 -15.680 5.966 5.240 1.00 95.00 172 LEU A N 1
ATOM 1175 C CA . LEU A 1 172 ? -14.456 5.776 6.026 1.00 95.00 172 LEU A CA 1
ATOM 1176 C C . LEU A 1 172 ? -14.737 5.107 7.374 1.00 95.00 172 LEU A C 1
ATOM 1178 O O . LEU A 1 172 ? -13.911 4.339 7.863 1.00 95.00 172 LEU A O 1
ATOM 1182 N N . ARG A 1 173 ? -15.914 5.348 7.961 1.00 93.31 173 ARG A N 1
ATOM 1183 C CA . ARG A 1 173 ? -16.337 4.709 9.214 1.00 93.31 173 ARG A CA 1
ATOM 1184 C C . ARG A 1 173 ? -16.581 3.212 9.034 1.00 93.31 173 ARG A C 1
ATOM 1186 O O . ARG A 1 173 ? -16.316 2.451 9.959 1.00 93.31 173 ARG A O 1
ATOM 1193 N N . THR A 1 174 ? -17.071 2.800 7.867 1.00 94.38 174 THR A N 1
ATOM 1194 C CA . THR A 1 174 ? -17.238 1.383 7.515 1.00 94.38 174 THR A CA 1
ATOM 1195 C C . THR A 1 174 ? -15.890 0.707 7.289 1.00 94.38 174 THR A C 1
ATOM 1197 O O . THR A 1 174 ? -15.694 -0.416 7.746 1.00 94.38 174 THR A O 1
ATOM 1200 N N . ALA A 1 175 ? -14.953 1.387 6.619 1.00 95.56 175 ALA A N 1
ATOM 1201 C CA . ALA A 1 175 ? -13.609 0.853 6.398 1.00 95.56 175 ALA A CA 1
ATOM 1202 C C . ALA A 1 175 ? -12.823 0.730 7.709 1.00 95.56 175 ALA A C 1
ATOM 1204 O O . ALA A 1 175 ? -12.185 -0.287 7.975 1.00 95.56 175 ALA A O 1
ATOM 1205 N N . VAL A 1 176 ? -12.921 1.758 8.554 1.00 96.62 176 VAL A N 1
ATOM 1206 C CA . VAL A 1 176 ? -12.174 1.900 9.805 1.00 96.62 176 VAL A CA 1
ATOM 1207 C C . VAL A 1 176 ? -13.163 2.027 10.978 1.00 96.62 176 VAL A C 1
ATOM 1209 O O . VAL A 1 176 ? -13.323 3.111 11.544 1.00 96.62 176 VAL A O 1
ATOM 1212 N N . PRO A 1 177 ? -13.873 0.945 11.357 1.00 95.31 177 PRO A N 1
ATOM 1213 C CA . PRO A 1 177 ? -14.829 0.988 12.459 1.00 95.31 177 PRO A CA 1
ATOM 1214 C C . PRO A 1 177 ? -14.127 1.180 13.806 1.00 95.31 177 PRO A C 1
ATOM 1216 O O . PRO A 1 177 ? -12.914 0.995 13.929 1.00 95.31 177 PRO A O 1
ATOM 1219 N N . ILE A 1 178 ? -14.900 1.535 14.837 1.00 94.19 178 ILE A N 1
ATOM 1220 C CA . ILE A 1 178 ? -14.376 1.669 16.203 1.00 94.19 178 ILE A CA 1
ATOM 1221 C C . ILE A 1 178 ? -13.698 0.359 16.614 1.00 94.19 178 ILE A C 1
ATOM 1223 O O . ILE A 1 178 ? -14.215 -0.732 16.370 1.00 94.19 178 ILE A O 1
ATOM 1227 N N . HIS A 1 179 ? -12.522 0.484 17.217 1.00 92.38 179 HIS A N 1
ATOM 1228 C CA . HIS A 1 179 ? -11.752 -0.643 17.693 1.00 92.38 179 HIS A CA 1
ATOM 1229 C C . HIS A 1 179 ? -12.438 -1.289 18.901 1.00 92.38 179 HIS A C 1
ATOM 1231 O O . HIS A 1 179 ? -12.648 -0.645 19.929 1.00 92.38 179 HIS A O 1
ATOM 1237 N N . THR A 1 180 ? -12.755 -2.574 18.772 1.00 90.38 180 THR A N 1
ATOM 1238 C CA . THR A 1 180 ? -13.217 -3.444 19.859 1.00 90.38 180 THR A CA 1
ATOM 1239 C C . THR A 1 180 ? -12.505 -4.794 19.769 1.00 90.38 180 THR A C 1
ATOM 1241 O O . THR A 1 180 ? -11.742 -5.051 18.834 1.00 90.38 180 THR A O 1
ATOM 1244 N N . THR A 1 181 ? -12.767 -5.678 20.729 1.00 86.81 181 THR A N 1
ATOM 1245 C CA . THR A 1 181 ? -12.334 -7.080 20.678 1.00 86.81 181 THR A CA 1
ATOM 1246 C C . THR A 1 181 ? -12.902 -7.824 19.468 1.00 86.81 181 THR A C 1
ATOM 1248 O O . THR A 1 181 ? -12.199 -8.629 18.866 1.00 86.81 181 THR A O 1
ATOM 1251 N N . GLU A 1 182 ? -14.144 -7.531 19.073 1.00 85.38 182 GLU A N 1
ATOM 1252 C CA . GLU A 1 182 ? -14.809 -8.131 17.905 1.00 85.38 182 GLU A CA 1
ATOM 1253 C C . GLU A 1 182 ? -14.447 -7.419 16.591 1.00 85.38 182 GLU A C 1
ATOM 1255 O O . GLU A 1 182 ? -14.557 -8.005 15.516 1.00 85.38 182 GLU A O 1
ATOM 1260 N N . SER A 1 183 ? -14.003 -6.161 16.673 1.00 86.06 183 SER A N 1
ATOM 1261 C CA . SER A 1 183 ? -13.603 -5.325 15.542 1.00 86.06 183 SER A CA 1
ATOM 1262 C C . SER A 1 183 ? -12.181 -4.786 15.752 1.00 86.06 183 SER A C 1
ATOM 1264 O O . SER A 1 183 ? -12.002 -3.620 16.129 1.00 86.06 183 SER A O 1
ATOM 1266 N N . PRO A 1 184 ? -11.129 -5.599 15.521 1.00 89.75 184 PRO A N 1
ATOM 1267 C CA . PRO A 1 184 ? -9.745 -5.231 15.812 1.00 89.75 184 PRO A CA 1
ATOM 1268 C C . PRO A 1 184 ? -9.145 -4.255 14.774 1.00 89.75 184 PRO A C 1
ATOM 1270 O O . PRO A 1 184 ? -8.048 -4.466 14.263 1.00 89.75 184 PRO A O 1
ATOM 1273 N N . THR A 1 185 ? -9.849 -3.164 14.448 1.00 90.06 185 THR A N 1
ATOM 1274 C CA . THR A 1 185 ? -9.508 -2.213 13.374 1.00 90.06 185 THR A CA 1
ATOM 1275 C C . THR A 1 185 ? -8.093 -1.663 13.472 1.00 90.06 185 THR A C 1
ATOM 1277 O O . THR A 1 185 ? -7.398 -1.601 12.464 1.00 90.06 185 THR A O 1
ATOM 1280 N N . LYS A 1 186 ? -7.653 -1.293 14.680 1.00 90.81 186 LYS A N 1
ATOM 1281 C CA . LYS A 1 186 ? -6.297 -0.796 14.933 1.00 90.81 186 LYS A CA 1
ATOM 1282 C C . LYS A 1 186 ? -5.242 -1.783 14.425 1.00 90.81 186 LYS A C 1
ATOM 1284 O O . LYS A 1 186 ? -4.362 -1.416 13.651 1.00 90.81 186 LYS A O 1
ATOM 1289 N N . THR A 1 187 ? -5.382 -3.054 14.795 1.00 90.69 187 THR A N 1
ATOM 1290 C CA . THR A 1 187 ? -4.506 -4.132 14.325 1.00 90.69 187 THR A CA 1
ATOM 1291 C C . THR A 1 187 ? -4.659 -4.341 12.820 1.00 90.69 187 THR A C 1
ATOM 1293 O O . THR A 1 187 ? -3.665 -4.469 12.116 1.00 90.69 187 THR A O 1
ATOM 1296 N N . LYS A 1 188 ? -5.894 -4.299 12.306 1.00 95.44 188 LYS A N 1
ATOM 1297 C CA . LYS A 1 188 ? -6.215 -4.490 10.884 1.00 95.44 188 LYS A CA 1
ATOM 1298 C C . LYS A 1 188 ? -5.536 -3.481 9.952 1.00 95.44 188 LYS A C 1
ATOM 1300 O O . LYS A 1 188 ? -5.313 -3.808 8.793 1.00 95.44 188 LYS A O 1
ATOM 1305 N N . ILE A 1 189 ? -5.221 -2.272 10.419 1.00 97.25 189 ILE A N 1
ATOM 1306 C CA . ILE A 1 189 ? -4.531 -1.236 9.625 1.00 97.25 189 ILE A CA 1
ATOM 1307 C C . ILE A 1 189 ? -3.016 -1.159 9.892 1.00 97.25 189 ILE A C 1
ATOM 1309 O O . ILE A 1 189 ? -2.340 -0.317 9.297 1.00 97.25 189 ILE A O 1
ATOM 1313 N N . GLY A 1 190 ? -2.482 -2.011 10.776 1.00 94.56 190 GLY A N 1
ATOM 1314 C CA . GLY A 1 190 ? -1.070 -1.994 11.174 1.00 94.56 190 GLY A CA 1
ATOM 1315 C C . GLY A 1 190 ? -0.689 -0.808 12.069 1.00 94.56 190 GLY A C 1
ATOM 1316 O O . GLY A 1 190 ? 0.460 -0.373 12.051 1.00 94.56 190 GLY A O 1
ATOM 1317 N N . ALA A 1 191 ? -1.645 -0.240 12.814 1.00 94.38 191 ALA A N 1
ATOM 1318 C CA . ALA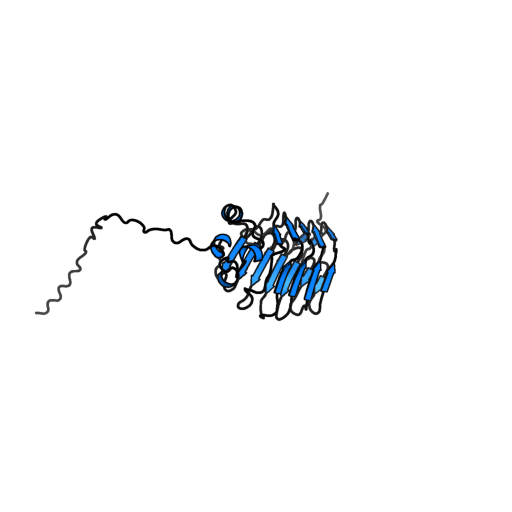 A 1 191 ? -1.356 0.813 13.787 1.00 94.38 191 ALA A CA 1
ATOM 1319 C C . ALA A 1 191 ? -0.577 0.251 14.986 1.00 94.38 191 ALA A C 1
ATOM 1321 O O . ALA A 1 191 ? -0.839 -0.873 15.420 1.00 94.38 191 ALA A O 1
ATOM 1322 N N . ILE A 1 192 ? 0.349 1.044 15.535 1.00 91.19 192 ILE A N 1
ATOM 1323 C CA . ILE A 1 192 ? 1.225 0.609 16.637 1.00 91.19 192 ILE A CA 1
ATOM 1324 C C . ILE A 1 192 ? 0.465 0.652 17.971 1.00 91.19 192 ILE A C 1
ATOM 1326 O O . ILE A 1 192 ? -0.189 -0.312 18.378 1.00 91.19 192 ILE A O 1
ATOM 1330 N N . ASP A 1 193 ? 0.511 1.788 18.658 1.00 92.06 193 ASP A N 1
ATOM 1331 C CA . ASP A 1 193 ? -0.206 2.032 19.897 1.00 92.06 193 ASP A CA 1
ATOM 1332 C C . ASP A 1 193 ? -0.900 3.397 19.863 1.00 92.06 193 ASP A C 1
ATOM 1334 O O . ASP A 1 193 ? -0.620 4.242 19.013 1.00 92.06 193 ASP A O 1
ATOM 1338 N N . ASP A 1 194 ? -1.870 3.587 20.753 1.00 92.75 194 ASP A N 1
ATOM 1339 C CA . ASP A 1 194 ? -2.740 4.766 20.721 1.00 92.75 194 ASP A CA 1
ATOM 1340 C C . ASP A 1 194 ? -1.971 6.044 21.079 1.00 92.75 194 ASP A C 1
ATOM 1342 O O . ASP A 1 194 ? -2.287 7.117 20.570 1.00 92.75 194 ASP A O 1
ATOM 1346 N N . GLU A 1 195 ? -0.949 5.935 21.930 1.00 95.06 195 GLU A N 1
ATOM 1347 C CA . GLU A 1 195 ? -0.098 7.058 22.314 1.00 95.06 195 GLU A CA 1
ATOM 1348 C C . GLU A 1 195 ? 0.749 7.515 21.121 1.00 95.06 195 GLU A C 1
ATOM 1350 O O . GLU A 1 195 ? 0.783 8.707 20.799 1.00 95.06 195 GLU A O 1
ATOM 1355 N N . TYR A 1 196 ? 1.340 6.560 20.404 1.00 95.44 196 TYR A N 1
ATOM 1356 C CA . TYR A 1 196 ? 2.116 6.791 19.197 1.00 95.44 196 TYR A CA 1
ATOM 1357 C C . TYR A 1 196 ? 1.271 7.390 18.070 1.00 95.44 196 TYR A C 1
ATOM 1359 O O . TYR A 1 196 ? 1.658 8.413 17.500 1.00 95.44 196 TYR A O 1
ATOM 1367 N N . GLU A 1 197 ? 0.115 6.803 17.745 1.00 96.38 197 GLU A N 1
ATOM 1368 C CA . GLU A 1 197 ? -0.717 7.294 16.635 1.00 96.38 197 GLU A CA 1
ATOM 1369 C C . GLU A 1 197 ? -1.339 8.661 16.943 1.00 96.38 197 GLU A C 1
ATOM 1371 O O . GLU A 1 197 ? -1.456 9.511 16.057 1.00 96.38 197 GLU A O 1
ATOM 1376 N N . LYS A 1 198 ? -1.668 8.928 18.213 1.00 94.81 198 LYS A N 1
ATOM 1377 C CA . LYS A 1 198 ? -2.118 10.252 18.658 1.00 94.81 198 LYS A CA 1
ATOM 1378 C C . LYS A 1 198 ? -1.007 11.299 18.568 1.00 94.81 198 LYS A C 1
ATOM 1380 O O . LYS A 1 198 ? -1.286 12.441 18.207 1.00 94.81 198 LYS A O 1
ATOM 1385 N N . ALA A 1 199 ? 0.232 10.933 18.901 1.00 96.69 199 ALA A N 1
ATOM 1386 C CA . ALA A 1 199 ? 1.390 11.818 18.770 1.00 96.69 199 ALA A CA 1
ATOM 1387 C C . ALA A 1 199 ? 1.792 12.049 17.302 1.00 96.69 199 ALA A C 1
ATOM 1389 O O . ALA A 1 199 ? 2.381 13.080 16.979 1.00 96.69 199 ALA A O 1
ATOM 1390 N N . ASN A 1 200 ? 1.439 11.122 16.404 1.00 97.12 200 ASN A N 1
ATOM 1391 C CA . ASN A 1 200 ? 1.792 11.156 14.987 1.00 97.12 200 ASN A CA 1
ATOM 1392 C C . ASN A 1 200 ? 0.548 11.102 14.080 1.00 97.12 200 ASN A C 1
ATOM 1394 O O . ASN A 1 200 ? 0.439 10.220 13.224 1.00 97.12 200 ASN A O 1
ATOM 1398 N N . PRO A 1 201 ? -0.372 12.079 14.177 1.00 96.69 201 PRO A N 1
ATOM 1399 C CA . PRO A 1 201 ? -1.688 11.998 13.542 1.00 96.69 201 PRO A CA 1
ATOM 1400 C C . PRO A 1 201 ? -1.633 11.924 12.011 1.00 96.69 201 PRO A C 1
ATOM 1402 O O . PRO A 1 201 ? -2.597 11.512 11.387 1.00 96.69 201 PRO A O 1
ATOM 1405 N N . THR A 1 202 ? -0.514 12.308 11.390 1.00 97.31 202 THR A N 1
ATOM 1406 C CA . THR A 1 202 ? -0.347 12.302 9.926 1.00 97.31 202 THR A CA 1
ATOM 1407 C C . THR A 1 202 ? 0.128 10.964 9.356 1.00 97.31 202 THR A C 1
ATOM 1409 O O . THR A 1 202 ? 0.193 10.822 8.132 1.00 97.31 202 THR A O 1
ATOM 1412 N N . ASN A 1 203 ? 0.454 9.982 10.203 1.00 98.12 203 ASN A N 1
ATOM 1413 C CA . ASN A 1 203 ? 0.954 8.681 9.760 1.00 98.12 203 ASN A CA 1
ATOM 1414 C C . ASN A 1 203 ? -0.128 7.846 9.079 1.00 98.12 203 ASN A C 1
ATOM 1416 O O . ASN A 1 203 ? 0.094 7.343 7.976 1.00 98.12 203 ASN A O 1
ATOM 1420 N N . LEU A 1 204 ? -1.287 7.725 9.723 1.00 98.50 204 LEU A N 1
ATOM 1421 C CA . LEU A 1 204 ? -2.431 6.965 9.236 1.00 98.50 204 LEU A CA 1
ATOM 1422 C C . LEU A 1 204 ? -3.591 7.937 9.031 1.00 98.50 204 LEU A C 1
ATOM 1424 O O . LEU A 1 204 ? -4.146 8.456 9.999 1.00 98.50 204 LEU A O 1
ATOM 1428 N N . MET A 1 205 ? -3.946 8.200 7.777 1.00 98.31 205 MET A N 1
ATOM 1429 C CA . MET A 1 205 ? -4.971 9.185 7.415 1.00 98.31 205 MET A CA 1
ATOM 1430 C C . MET A 1 205 ? -5.998 8.579 6.457 1.00 98.31 205 MET A C 1
ATOM 1432 O O . MET A 1 205 ? -5.737 7.577 5.792 1.00 98.31 205 MET A O 1
ATOM 1436 N N . GLY A 1 206 ? -7.162 9.204 6.347 1.00 97.56 206 GLY A N 1
ATOM 1437 C CA . GLY A 1 206 ? -8.132 8.848 5.321 1.00 97.56 206 GLY A CA 1
ATOM 1438 C C . GLY A 1 206 ? -9.234 9.879 5.153 1.00 97.56 206 GLY A C 1
ATOM 1439 O O . GLY A 1 206 ? -9.356 10.801 5.960 1.00 97.56 206 GLY A O 1
ATOM 1440 N N . TYR A 1 207 ? -10.042 9.719 4.110 1.00 95.94 207 TYR A N 1
ATOM 1441 C CA . TYR A 1 207 ? -11.264 10.501 3.916 1.00 95.94 207 TYR A CA 1
ATOM 1442 C C . TYR A 1 207 ? -12.407 9.643 3.379 1.00 95.94 207 TYR A C 1
ATOM 1444 O O . TYR A 1 207 ? -12.215 8.513 2.924 1.00 95.94 207 TYR A O 1
ATOM 1452 N N . ASP A 1 208 ? -13.603 10.222 3.450 1.00 91.12 208 ASP A N 1
ATOM 1453 C CA . ASP A 1 208 ? -14.860 9.593 3.072 1.00 91.12 208 ASP A CA 1
ATOM 1454 C C . ASP A 1 208 ? -15.336 10.051 1.680 1.00 91.12 208 ASP A C 1
ATOM 1456 O O . ASP A 1 208 ? -15.648 11.229 1.467 1.00 91.12 208 ASP A O 1
ATOM 1460 N N . GLY A 1 209 ? -15.401 9.109 0.740 1.00 79.12 209 GLY A N 1
ATOM 1461 C CA . GLY A 1 209 ? -16.009 9.238 -0.577 1.00 79.12 209 GLY A CA 1
ATOM 1462 C C . GLY A 1 209 ? -15.457 10.397 -1.404 1.00 79.12 209 GLY A C 1
ATOM 1463 O O . GLY A 1 209 ? -14.296 10.394 -1.814 1.00 79.12 209 GLY A O 1
ATOM 1464 N N . VAL A 1 210 ? -16.337 11.362 -1.691 1.00 73.12 210 VAL A N 1
ATOM 1465 C CA . VAL A 1 210 ? -16.061 12.579 -2.481 1.00 73.12 210 VAL A CA 1
ATOM 1466 C C . VAL A 1 210 ? -15.456 13.722 -1.659 1.00 73.12 210 VAL A C 1
ATOM 1468 O O . VAL A 1 210 ? -15.079 14.746 -2.229 1.00 73.12 210 VAL A O 1
ATOM 1471 N N . ASN A 1 211 ? -15.364 13.584 -0.333 1.00 72.62 211 ASN A N 1
ATOM 1472 C CA . ASN A 1 211 ? -14.734 14.601 0.502 1.00 72.62 211 ASN A CA 1
ATOM 1473 C C . ASN A 1 211 ? -13.213 14.543 0.352 1.00 72.62 211 ASN A C 1
ATOM 1475 O O . ASN A 1 211 ? -12.629 13.469 0.285 1.00 72.62 211 ASN A O 1
ATOM 1479 N N . ILE A 1 212 ? -12.567 15.708 0.374 1.00 78.94 212 ILE A N 1
ATOM 1480 C CA . ILE A 1 212 ? -11.098 15.825 0.321 1.00 78.94 212 ILE A CA 1
ATOM 1481 C C . ILE A 1 212 ? -10.472 16.123 1.689 1.00 78.94 212 ILE A C 1
ATOM 1483 O O . ILE A 1 212 ? -9.256 16.261 1.800 1.00 78.94 212 ILE A O 1
ATOM 1487 N N . LEU A 1 213 ? -11.290 16.252 2.738 1.00 91.25 213 LEU A N 1
ATOM 1488 C CA . LEU A 1 213 ? -10.798 16.521 4.083 1.00 91.25 213 LEU A CA 1
ATOM 1489 C C . LEU A 1 213 ? -10.251 15.228 4.690 1.00 91.25 213 LEU A C 1
ATOM 1491 O O . LEU A 1 213 ? -11.015 14.333 5.043 1.00 91.25 213 LEU A O 1
ATOM 1495 N N . ALA A 1 214 ? -8.926 15.135 4.783 1.00 94.50 214 ALA A N 1
ATOM 1496 C CA . ALA A 1 214 ? -8.243 13.997 5.377 1.00 94.50 214 ALA A CA 1
ATOM 1497 C C . ALA A 1 214 ? -8.239 14.094 6.910 1.00 94.50 214 ALA A C 1
ATOM 1499 O O . ALA A 1 214 ? -7.888 15.129 7.478 1.00 94.50 214 ALA A O 1
ATOM 1500 N N . PHE A 1 215 ? -8.567 12.989 7.578 1.00 93.12 215 PHE A N 1
ATOM 1501 C CA . PHE A 1 215 ? -8.584 12.879 9.033 1.00 93.12 215 PHE A CA 1
ATOM 1502 C C . PHE A 1 215 ? -7.634 11.779 9.513 1.00 93.12 215 PHE A C 1
ATOM 1504 O O . PHE A 1 215 ? -7.530 10.738 8.856 1.00 93.12 215 PHE A O 1
ATOM 1511 N N . PRO A 1 216 ? -6.988 11.959 10.678 1.00 97.31 216 PRO A N 1
ATOM 1512 C CA . PRO A 1 216 ? -6.234 10.892 11.326 1.00 97.31 216 PRO A CA 1
ATOM 1513 C C . PRO A 1 216 ? -7.133 9.701 11.641 1.00 97.31 216 PRO A C 1
ATOM 1515 O O . PRO A 1 216 ? -8.155 9.852 12.317 1.00 97.31 216 PRO A O 1
ATOM 1518 N N . LEU A 1 217 ? -6.730 8.503 11.210 1.00 97.12 217 LEU A N 1
ATOM 1519 C CA . LEU A 1 217 ? -7.496 7.276 11.447 1.00 97.12 217 LEU A CA 1
ATOM 1520 C C . LEU A 1 217 ? -7.635 6.965 12.938 1.00 97.12 217 LEU A C 1
ATOM 1522 O O . LEU A 1 217 ? -8.632 6.365 13.327 1.00 97.12 217 LEU A O 1
ATOM 1526 N N . TYR A 1 218 ? -6.706 7.447 13.771 1.00 95.88 218 TYR A N 1
ATOM 1527 C CA . TYR A 1 218 ? -6.820 7.407 15.230 1.00 95.88 218 TYR A CA 1
ATOM 1528 C C . TYR A 1 218 ? -8.174 7.932 15.725 1.00 95.88 218 TYR A C 1
ATOM 1530 O O . TYR A 1 218 ? -8.856 7.253 16.486 1.00 95.88 218 TYR A O 1
ATOM 1538 N N . TYR A 1 219 ? -8.635 9.087 15.236 1.00 93.94 219 TYR A N 1
ATOM 1539 C CA . TYR A 1 219 ? -9.938 9.648 15.626 1.00 93.94 219 TYR A CA 1
ATOM 1540 C C . TYR A 1 219 ? -11.132 8.930 14.984 1.00 93.94 219 TYR A C 1
ATOM 1542 O O . TYR A 1 219 ? -12.285 9.186 15.334 1.00 93.94 219 TYR A O 1
ATOM 1550 N N . VAL A 1 220 ? -10.872 8.032 14.034 1.00 93.88 220 VAL A N 1
ATOM 1551 C CA . VAL A 1 220 ? -11.893 7.172 13.448 1.00 93.88 220 VAL A CA 1
ATOM 1552 C C . VAL A 1 220 ? -12.016 5.903 14.292 1.00 93.88 220 VAL A C 1
ATOM 1554 O O . VAL A 1 220 ? -13.081 5.652 14.837 1.00 93.88 220 VAL A O 1
ATOM 1557 N N . TYR A 1 221 ? -10.958 5.129 14.517 1.00 94.50 221 TYR A N 1
ATOM 1558 C CA . TYR A 1 221 ? -11.106 3.873 15.265 1.00 94.50 221 TYR A CA 1
ATOM 1559 C C . TYR A 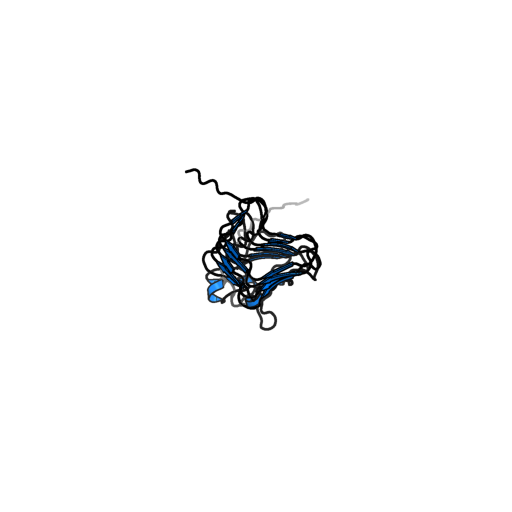1 221 ? -11.204 4.044 16.792 1.00 94.50 221 TYR A C 1
ATOM 1561 O O . TYR A 1 221 ? -11.488 3.065 17.478 1.00 94.50 221 TYR A O 1
ATOM 1569 N N . THR A 1 222 ? -10.993 5.234 17.358 1.00 91.25 222 THR A N 1
ATOM 1570 C CA . THR A 1 222 ? -11.195 5.462 18.801 1.00 91.25 222 THR A CA 1
ATOM 1571 C C . THR A 1 222 ? -12.615 5.925 19.118 1.00 91.25 222 THR A C 1
ATOM 1573 O O . THR A 1 222 ? -13.231 6.693 18.378 1.00 91.25 222 THR A O 1
ATOM 1576 N N . ALA A 1 223 ? -13.160 5.447 20.240 1.00 83.69 223 ALA A N 1
ATOM 1577 C CA . ALA A 1 223 ? -14.439 5.929 20.742 1.00 83.69 223 ALA A CA 1
ATOM 1578 C C . ALA A 1 223 ? -14.300 7.377 21.234 1.00 83.69 223 ALA A C 1
ATOM 1580 O O . ALA A 1 223 ? -13.359 7.714 21.956 1.00 83.69 223 ALA A O 1
ATOM 1581 N N . VAL A 1 224 ? -15.268 8.227 20.892 1.00 75.94 224 VAL A N 1
ATOM 1582 C CA . VAL A 1 224 ? -15.352 9.573 21.464 1.00 75.94 224 VAL A CA 1
ATOM 1583 C C . VAL A 1 224 ? -15.722 9.427 22.937 1.00 75.94 224 VAL A C 1
ATOM 1585 O O . VAL A 1 224 ? -16.813 8.966 23.271 1.00 75.94 224 VAL A O 1
ATOM 1588 N N . THR A 1 225 ? -14.821 9.803 23.840 1.00 64.19 225 THR A N 1
ATOM 1589 C CA . THR A 1 225 ? -15.146 9.863 25.265 1.00 64.19 225 THR A CA 1
ATOM 1590 C C . THR A 1 225 ? -16.087 11.045 25.501 1.00 64.19 225 THR A C 1
ATOM 1592 O O . THR A 1 225 ? -15.750 12.195 25.234 1.00 64.19 225 THR A O 1
ATOM 1595 N N . SER A 1 226 ? -17.293 10.769 26.004 1.00 56.34 226 SER A N 1
ATOM 1596 C CA . SER A 1 226 ? -18.372 11.748 26.239 1.00 56.34 226 SER A CA 1
ATOM 1597 C C . SER A 1 226 ? -18.093 12.750 27.382 1.00 56.34 226 SER A C 1
ATOM 1599 O O . SER A 1 226 ? -19.020 13.270 27.997 1.00 56.34 226 SER A O 1
ATOM 1601 N N . ASN A 1 227 ? -16.831 13.054 27.688 1.00 50.47 227 ASN A N 1
ATOM 1602 C CA . ASN A 1 227 ? -16.460 13.906 28.821 1.00 50.47 227 ASN A CA 1
ATOM 1603 C C . ASN A 1 227 ? -16.300 15.394 28.452 1.00 50.47 227 ASN A C 1
ATOM 1605 O O . ASN A 1 227 ? -15.752 16.159 29.244 1.00 50.47 227 ASN A O 1
ATOM 1609 N N . ILE A 1 228 ? -16.789 15.834 27.285 1.00 55.69 228 ILE A N 1
ATOM 1610 C CA . ILE A 1 228 ? -16.977 17.266 27.014 1.00 55.69 228 ILE A CA 1
ATOM 1611 C C . ILE A 1 228 ? -18.274 17.695 27.706 1.00 55.69 228 ILE A C 1
ATOM 1613 O O . ILE A 1 228 ? -19.362 17.649 27.135 1.00 55.69 228 ILE A O 1
ATOM 1617 N N . TYR A 1 229 ? -18.146 18.072 28.976 1.00 53.62 229 TYR A N 1
ATOM 1618 C CA . TYR A 1 229 ? -19.193 18.771 29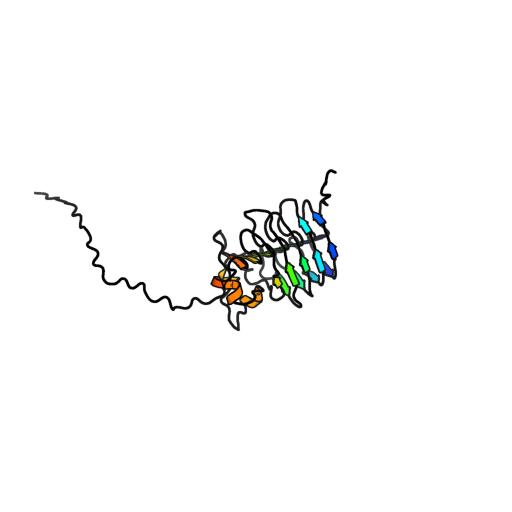.711 1.00 53.62 229 TYR A CA 1
ATOM 1619 C C . TYR A 1 229 ? -19.448 20.142 29.070 1.00 53.62 229 TYR A C 1
ATOM 1621 O O . TYR A 1 229 ? -18.547 20.750 28.492 1.00 53.62 229 TYR A O 1
ATOM 1629 N N . HIS A 1 230 ? -20.701 20.588 29.150 1.00 52.38 230 HIS A N 1
ATOM 1630 C CA . HIS A 1 230 ? -21.240 21.786 28.512 1.00 52.38 230 HIS A CA 1
ATOM 1631 C C . HIS A 1 230 ? -20.299 22.991 28.617 1.00 52.38 230 HIS A C 1
ATOM 1633 O O . HIS A 1 230 ? -19.756 23.271 29.687 1.00 52.38 230 HIS A O 1
ATOM 1639 N N . VAL A 1 231 ? -20.175 23.753 27.526 1.00 55.72 231 VAL A N 1
ATOM 1640 C CA . VAL A 1 231 ? -19.693 25.134 27.598 1.00 55.72 231 VAL A CA 1
ATOM 1641 C C . VAL A 1 231 ? -20.566 25.826 28.644 1.00 55.72 231 VAL A C 1
ATOM 1643 O O . VAL A 1 231 ? -21.768 25.991 28.435 1.00 55.72 231 VAL A O 1
ATOM 1646 N N . ASN A 1 232 ? -19.999 26.148 29.806 1.00 51.34 232 ASN A N 1
ATOM 1647 C CA . ASN A 1 232 ? -20.695 26.931 30.810 1.00 51.34 232 ASN A CA 1
ATOM 1648 C C . ASN A 1 232 ? -20.843 28.338 30.233 1.00 51.34 232 ASN A C 1
ATOM 1650 O O . ASN A 1 232 ? -19.946 29.169 30.366 1.00 51.34 232 ASN A O 1
ATOM 1654 N N . ASN A 1 233 ? -21.954 28.587 29.542 1.00 54.09 233 ASN A N 1
ATOM 1655 C CA . ASN A 1 233 ? -22.407 29.939 29.287 1.00 54.09 233 ASN A CA 1
ATOM 1656 C C . ASN A 1 233 ? -22.901 30.466 30.636 1.00 54.09 233 ASN A C 1
ATOM 1658 O O . ASN A 1 233 ? -24.096 30.423 30.930 1.00 54.09 233 ASN A O 1
ATOM 1662 N N . GLY A 1 234 ? -21.958 30.863 31.499 1.00 51.56 234 GLY A N 1
ATOM 1663 C CA . GLY A 1 234 ? -22.285 31.600 32.712 1.00 51.56 234 GLY A CA 1
ATOM 1664 C C . GLY A 1 234 ? -23.206 32.734 32.293 1.00 51.56 234 GLY A C 1
ATOM 1665 O O . GLY A 1 234 ? -22.936 33.352 31.271 1.00 51.56 234 GLY A O 1
ATOM 1666 N N . ALA A 1 235 ? -24.326 32.912 32.992 1.00 54.53 235 ALA A N 1
ATOM 1667 C CA . ALA A 1 235 ? -25.398 33.818 32.600 1.00 54.53 235 ALA A CA 1
ATOM 1668 C C . ALA A 1 235 ? -24.856 35.217 32.259 1.00 54.53 235 ALA A C 1
ATOM 1670 O O . ALA A 1 235 ? -24.681 36.059 33.134 1.00 54.53 235 ALA A O 1
ATOM 1671 N N . VAL A 1 236 ? -24.569 35.456 30.981 1.00 59.16 236 VAL A N 1
ATOM 1672 C CA . VAL A 1 236 ? -24.369 36.792 30.444 1.00 59.16 236 VAL A CA 1
ATOM 1673 C C . VAL A 1 236 ? -25.707 37.136 29.819 1.00 59.16 236 VAL A C 1
ATOM 1675 O O . VAL A 1 236 ? -26.110 36.522 28.829 1.00 59.16 236 VAL A O 1
ATOM 1678 N N . GLU A 1 237 ? -26.443 38.052 30.445 1.00 51.91 237 GLU A N 1
ATOM 1679 C CA . GLU A 1 237 ? -27.616 38.654 29.821 1.00 51.91 237 GLU A CA 1
ATOM 1680 C C . GLU A 1 237 ? -27.169 39.312 28.513 1.00 51.91 237 GLU A C 1
ATOM 1682 O O . GLU A 1 237 ? -26.461 40.321 28.503 1.00 51.91 237 GLU A O 1
ATOM 1687 N N . PHE A 1 238 ? -27.555 38.724 27.384 1.00 50.72 238 PHE A N 1
ATOM 1688 C CA . PHE A 1 238 ? -27.426 39.384 26.097 1.00 50.72 238 PHE A CA 1
ATOM 1689 C C . PHE A 1 238 ? -28.556 40.407 25.985 1.00 50.72 238 PHE A C 1
ATOM 1691 O O . PHE A 1 238 ? -29.711 40.052 25.755 1.00 50.72 238 PHE A O 1
ATOM 1698 N N . ASN A 1 239 ? -28.223 41.688 26.150 1.00 44.88 239 ASN A N 1
ATOM 1699 C CA . ASN A 1 239 ? -29.131 42.779 25.811 1.00 44.88 239 ASN A CA 1
ATOM 1700 C C . ASN A 1 239 ? -29.318 42.813 24.290 1.00 44.88 239 ASN A C 1
ATOM 1702 O O . ASN A 1 239 ? -28.476 43.330 23.555 1.00 44.88 239 ASN A O 1
ATOM 1706 N N . TYR A 1 240 ? -30.427 42.256 23.810 1.00 49.59 240 TYR A N 1
ATOM 1707 C CA . TYR A 1 240 ? -30.850 42.436 22.427 1.00 49.59 240 TYR A CA 1
ATOM 1708 C C . TYR A 1 240 ? -31.376 43.864 22.244 1.00 49.59 240 TYR A C 1
ATOM 1710 O O . TYR A 1 240 ? -32.338 44.270 22.893 1.00 49.59 240 TYR A O 1
ATOM 1718 N N . ILE A 1 241 ? -30.758 44.624 21.337 1.00 45.94 241 ILE A N 1
ATOM 1719 C CA . ILE A 1 241 ? -31.322 45.881 20.836 1.00 45.94 241 ILE A CA 1
ATOM 1720 C C . ILE A 1 241 ? -32.524 45.513 19.961 1.00 45.94 241 ILE A C 1
ATOM 1722 O O . ILE A 1 241 ? -32.366 44.895 18.908 1.00 45.94 241 ILE A O 1
ATOM 1726 N N . SER A 1 242 ? -33.729 45.868 20.400 1.00 44.50 242 SER A N 1
ATOM 1727 C CA . SER A 1 242 ? -34.947 45.732 19.607 1.00 44.50 242 SER A CA 1
ATOM 1728 C C . SER A 1 242 ? -35.047 46.878 18.596 1.00 44.50 242 SER A C 1
ATOM 1730 O O . SER A 1 242 ? -35.083 48.050 18.961 1.00 44.50 242 SER A O 1
ATOM 1732 N N . PHE A 1 243 ? -35.117 46.545 17.306 1.00 41.28 243 PHE A N 1
ATOM 1733 C CA . PHE A 1 243 ? -35.603 47.464 16.276 1.00 41.28 243 PHE A CA 1
ATOM 1734 C C . PHE A 1 243 ? -37.096 47.205 16.067 1.00 41.28 243 PHE A C 1
ATOM 1736 O O . PHE A 1 243 ? -37.489 46.127 15.624 1.00 41.28 243 PHE A O 1
ATOM 1743 N N . SER A 1 244 ? -37.933 48.188 16.389 1.00 46.66 244 SER A N 1
ATOM 1744 C CA . SER A 1 244 ? -39.355 48.188 16.050 1.00 46.66 244 SER A CA 1
ATOM 1745 C C . SER A 1 244 ? -39.550 48.720 14.628 1.00 46.66 244 SER A C 1
ATOM 1747 O O . SER A 1 244 ? -39.170 49.844 14.304 1.00 46.66 244 SER A O 1
ATOM 1749 N N . ILE A 1 245 ? -40.153 47.900 13.766 1.00 46.22 245 ILE A N 1
ATOM 1750 C CA . ILE A 1 245 ? -40.606 48.309 12.435 1.00 46.22 245 ILE A CA 1
ATOM 1751 C C . ILE A 1 245 ? -41.990 48.934 12.613 1.00 46.22 245 ILE A C 1
ATOM 1753 O O . ILE A 1 245 ? -42.931 48.257 13.026 1.00 46.22 245 ILE A O 1
ATOM 1757 N N . ASN A 1 246 ? -42.112 50.230 12.337 1.00 48.75 246 ASN A N 1
ATOM 1758 C CA . ASN A 1 246 ? -43.385 50.934 12.420 1.00 48.75 246 ASN A CA 1
ATOM 1759 C C . ASN A 1 246 ? -44.243 50.585 11.192 1.00 48.75 246 ASN A C 1
ATOM 1761 O O . ASN A 1 246 ? -43.898 50.961 10.073 1.00 48.75 246 ASN A O 1
ATOM 1765 N N . THR A 1 247 ? -45.344 49.859 11.390 1.00 50.66 247 THR A N 1
ATOM 1766 C CA . THR A 1 247 ? -46.347 49.597 10.347 1.00 50.66 247 THR A CA 1
ATOM 1767 C C . THR A 1 247 ? -47.659 50.263 10.737 1.00 50.66 247 THR A C 1
ATOM 1769 O O . THR A 1 247 ? -48.624 49.614 11.124 1.00 50.66 247 THR A O 1
ATOM 1772 N N . ASN A 1 248 ? -47.701 51.590 10.617 1.00 46.72 248 ASN A N 1
ATOM 1773 C CA . ASN A 1 248 ? -48.968 52.313 10.601 1.00 46.72 248 ASN A CA 1
ATOM 1774 C C . ASN A 1 248 ? -49.668 52.037 9.264 1.00 46.72 248 ASN A C 1
ATOM 1776 O O . ASN A 1 248 ? -49.504 52.775 8.294 1.00 46.72 248 ASN A O 1
ATOM 1780 N N . ALA A 1 249 ? -50.430 50.949 9.221 1.00 52.53 249 ALA A N 1
ATOM 1781 C CA . ALA A 1 249 ? -51.546 50.790 8.305 1.00 52.53 249 ALA A CA 1
ATOM 1782 C C . ALA A 1 249 ? -52.828 51.066 9.099 1.00 52.53 249 ALA A C 1
ATOM 1784 O O . ALA A 1 249 ? -53.468 50.145 9.596 1.00 52.53 249 ALA A O 1
ATOM 1785 N N . GLU A 1 250 ? -53.184 52.343 9.244 1.00 48.25 250 GLU A N 1
ATOM 1786 C CA . GLU A 1 250 ? -54.543 52.727 9.624 1.00 48.25 250 GLU A CA 1
ATOM 1787 C C . GLU A 1 250 ? -55.292 53.139 8.359 1.00 48.25 250 GLU A C 1
ATOM 1789 O O . GLU A 1 250 ? -55.034 54.174 7.747 1.00 48.25 250 GLU A O 1
ATOM 1794 N N . SER A 1 251 ? -56.192 52.255 7.943 1.00 47.81 251 SER A N 1
ATOM 1795 C CA . SER A 1 251 ? -57.323 52.562 7.082 1.00 47.81 251 SER A CA 1
ATOM 1796 C C . SER A 1 251 ? -58.432 53.177 7.937 1.00 47.81 251 SER A C 1
ATOM 1798 O O . SER A 1 251 ? -59.002 52.483 8.784 1.00 47.81 251 SER A O 1
ATOM 1800 N N . GLY A 1 252 ? -58.738 54.445 7.679 1.00 41.28 252 GLY A N 1
ATOM 1801 C CA . GLY A 1 252 ? -59.871 55.197 8.214 1.00 41.28 252 GLY A CA 1
ATOM 1802 C C . GLY A 1 252 ? -60.030 56.490 7.438 1.00 41.28 252 GLY A C 1
ATOM 1803 O O . GLY A 1 252 ? -59.120 57.335 7.560 1.00 41.28 252 GLY A O 1
#